Protein AF-A0A327JDU1-F1 (afdb_monomer_lite)

Radius of gyration: 21.62 Å; chains: 1; bounding box: 55×43×77 Å

Foldseek 3Di:
DDDDDPDDDDPDQPPPDPVVNQVVQVVVQVVCVVVQHHGDGPVLADDPVRLLVLLVQLLVQLVVCLVVLNDALVSSLVSNQVSDDPVCRQQEHEAELVCQLVCCVPVVPDDSVLSVVSSPDQKDWDDDSHPSSHIYIHHNRVLSPPDPVSSLSRSLSVSLNSSVSCCSRRHPPVPPPVVVLVPPPPRPPDDPDLLNLLVVLCVQLQVVDDDLDDDQCRLQVSSVHRHLVRSLVSSVVSVLVSQCVSCVPQQDPVRDGHVSCQALVNLVSQLVVLVSQLVSLVSSCVSHDPPPDHPSSSSNVSSVSSSVSSVVSSVCVVVVHDD

pLDDT: mean 71.99, std 17.8, range [22.28, 96.5]

Structure (mmCIF, N/CA/C/O backbone):
data_AF-A0A327JDU1-F1
#
_entry.id   AF-A0A327JDU1-F1
#
loop_
_atom_site.group_PDB
_atom_site.id
_atom_site.type_symbol
_atom_site.label_atom_id
_atom_site.label_alt_id
_atom_site.label_comp_id
_atom_site.label_asym_id
_atom_site.label_entity_id
_atom_site.label_seq_id
_atom_site.pdbx_PDB_ins_code
_atom_site.Cartn_x
_atom_site.Cartn_y
_atom_site.Cartn_z
_atom_site.occupancy
_atom_site.B_iso_or_equiv
_atom_site.auth_seq_id
_atom_site.auth_comp_id
_atom_site.auth_asym_id
_atom_site.auth_atom_id
_atom_site.pdbx_PDB_model_num
ATOM 1 N N . MET A 1 1 ? -2.883 -9.179 -53.199 1.00 30.30 1 MET A N 1
ATOM 2 C CA . MET A 1 1 ? -1.707 -9.049 -52.314 1.00 30.30 1 MET A CA 1
ATOM 3 C C . MET A 1 1 ? -1.651 -7.614 -51.828 1.00 30.30 1 MET A C 1
ATOM 5 O O . MET A 1 1 ? -1.458 -6.730 -52.647 1.00 30.30 1 MET A O 1
ATOM 9 N N . ILE A 1 2 ? -1.887 -7.377 -50.538 1.00 26.72 2 ILE A N 1
ATOM 10 C CA . ILE A 1 2 ? -1.627 -6.082 -49.900 1.00 26.72 2 ILE A CA 1
ATOM 11 C C . ILE A 1 2 ? -0.624 -6.367 -48.786 1.00 26.72 2 ILE A C 1
ATOM 13 O O . ILE A 1 2 ? -0.970 -6.887 -47.729 1.00 26.72 2 ILE A O 1
ATOM 17 N N . SER A 1 3 ? 0.642 -6.117 -49.097 1.00 25.45 3 SER A N 1
ATOM 18 C CA . SER A 1 3 ? 1.751 -6.037 -48.154 1.00 25.45 3 SER A CA 1
ATOM 19 C C . SER A 1 3 ? 1.785 -4.636 -47.551 1.00 25.45 3 SER A C 1
ATOM 21 O O . SER A 1 3 ? 1.724 -3.661 -48.299 1.00 25.45 3 SER A O 1
ATOM 23 N N . GLY A 1 4 ? 1.952 -4.514 -46.233 1.00 23.55 4 GLY A N 1
ATOM 24 C CA . GLY A 1 4 ? 2.241 -3.209 -45.638 1.00 23.55 4 GLY A CA 1
ATOM 25 C C . GLY A 1 4 ? 2.182 -3.151 -44.115 1.00 23.55 4 GLY A C 1
ATOM 26 O O . GLY A 1 4 ? 1.183 -2.719 -43.562 1.00 23.55 4 GLY A O 1
ATOM 27 N N . GLY A 1 5 ? 3.287 -3.527 -43.464 1.00 22.28 5 GLY A N 1
ATOM 28 C CA . GLY A 1 5 ? 3.817 -2.832 -42.283 1.00 22.28 5 GLY A CA 1
ATOM 29 C C . GLY A 1 5 ? 3.035 -2.900 -40.967 1.00 22.28 5 GLY A C 1
ATOM 30 O O . GLY A 1 5 ? 2.354 -1.951 -40.591 1.00 22.28 5 GLY A O 1
ATOM 31 N N . TYR A 1 6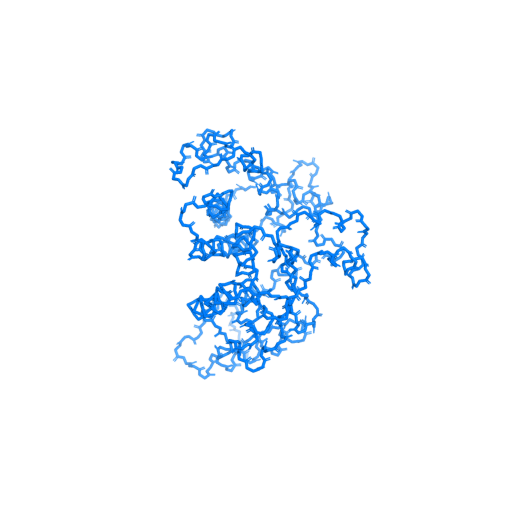 ? 3.289 -3.944 -40.172 1.00 28.16 6 TYR A N 1
ATOM 32 C CA . TYR A 1 6 ? 3.144 -3.874 -38.714 1.00 28.16 6 TYR A CA 1
ATOM 33 C C . TYR A 1 6 ? 4.239 -2.965 -38.142 1.00 28.16 6 TYR A C 1
ATOM 35 O O . TYR A 1 6 ? 5.315 -3.433 -37.775 1.00 28.16 6 TYR A O 1
ATOM 43 N N . ASN A 1 7 ? 3.978 -1.659 -38.087 1.00 27.06 7 ASN A N 1
ATOM 44 C CA . ASN A 1 7 ? 4.830 -0.730 -37.356 1.00 27.06 7 ASN A CA 1
ATOM 45 C C . ASN A 1 7 ? 4.328 -0.593 -35.915 1.00 27.06 7 ASN A C 1
ATOM 47 O O . ASN A 1 7 ? 3.206 -0.152 -35.662 1.00 27.06 7 ASN A O 1
ATOM 51 N N . ASN A 1 8 ? 5.198 -0.980 -34.983 1.00 33.09 8 ASN A N 1
ATOM 52 C CA . ASN A 1 8 ? 5.123 -0.686 -33.559 1.00 33.09 8 ASN A CA 1
ATOM 53 C C . ASN A 1 8 ? 5.009 0.829 -33.345 1.00 33.09 8 ASN A C 1
ATOM 55 O O . ASN A 1 8 ? 6.022 1.515 -33.285 1.00 33.09 8 ASN A O 1
ATOM 59 N N . ASN A 1 9 ? 3.793 1.345 -33.188 1.00 27.98 9 ASN A N 1
ATOM 60 C CA . ASN A 1 9 ? 3.555 2.684 -32.665 1.00 27.98 9 ASN A CA 1
ATOM 61 C C . ASN A 1 9 ? 2.535 2.587 -31.532 1.00 27.98 9 ASN A C 1
ATOM 63 O O . ASN A 1 9 ? 1.399 2.164 -31.734 1.00 27.98 9 ASN A O 1
ATOM 67 N N . SER A 1 10 ? 3.026 2.895 -30.329 1.00 31.61 10 SER A N 1
ATOM 68 C CA . SER A 1 10 ? 2.297 3.390 -29.156 1.00 31.61 10 SER A CA 1
ATOM 69 C C . SER A 1 10 ? 0.782 3.160 -29.155 1.00 31.61 10 SER A C 1
ATOM 71 O O . SER A 1 10 ? 0.020 3.836 -29.841 1.00 31.61 10 SER A O 1
ATOM 73 N N . VAL A 1 11 ? 0.330 2.269 -28.269 1.00 31.56 11 VAL A N 1
ATOM 74 C CA . VAL A 1 11 ? -1.084 2.133 -27.902 1.00 31.56 11 VAL A CA 1
ATOM 75 C C . VAL A 1 11 ? -1.539 3.440 -27.240 1.00 31.56 11 VAL A C 1
ATOM 77 O O . VAL A 1 11 ? -1.514 3.577 -26.018 1.00 31.56 11 VAL A O 1
ATOM 80 N N . SER A 1 12 ? -1.923 4.437 -28.037 1.00 33.94 12 SER A N 1
ATOM 81 C CA . SER A 1 12 ? -2.679 5.577 -27.540 1.00 33.94 12 SER A CA 1
ATOM 82 C C . SER A 1 12 ? -4.066 5.052 -27.199 1.00 33.94 12 SER A C 1
ATOM 84 O O . SER A 1 12 ? -4.739 4.479 -28.060 1.00 33.94 12 SER A O 1
ATOM 86 N N . PHE A 1 13 ? -4.493 5.219 -25.948 1.00 41.72 13 PHE A N 1
ATOM 87 C CA . PHE A 1 13 ? -5.896 5.055 -25.589 1.00 41.72 13 PHE A CA 1
ATOM 88 C C . PHE A 1 13 ? -6.725 5.827 -26.622 1.00 41.72 13 PHE A C 1
ATOM 90 O O . PHE A 1 13 ? -6.479 7.012 -26.839 1.00 41.72 13 PHE A O 1
ATOM 97 N N . GLY A 1 14 ? -7.647 5.150 -27.308 1.00 35.81 14 GLY A N 1
ATOM 98 C CA . GLY A 1 14 ? -8.607 5.797 -28.196 1.00 35.81 14 GLY A CA 1
ATOM 99 C C . GLY A 1 14 ? -9.520 6.685 -27.358 1.00 35.81 14 GLY A C 1
ATOM 100 O O . GLY A 1 14 ? -10.596 6.259 -26.959 1.00 35.81 14 GLY A O 1
ATOM 101 N N . LEU A 1 15 ? -9.049 7.885 -27.025 1.00 45.53 15 LEU A N 1
ATOM 102 C CA . LEU A 1 15 ? -9.681 8.797 -26.070 1.00 45.53 15 LEU A CA 1
ATOM 103 C C . LEU A 1 15 ? -10.832 9.605 -26.682 1.00 45.53 15 LEU A C 1
ATOM 105 O O . LEU A 1 15 ? -11.515 10.314 -25.955 1.00 45.53 15 LEU A O 1
ATOM 109 N N . ASN A 1 16 ? -11.095 9.462 -27.985 1.00 51.44 16 ASN A N 1
ATOM 110 C CA . ASN A 1 16 ? -12.090 10.285 -28.678 1.00 51.44 16 ASN A CA 1
ATOM 111 C C . ASN A 1 16 ? -13.423 9.560 -28.947 1.00 51.44 16 ASN A C 1
ATOM 113 O O . ASN A 1 16 ? -14.381 10.208 -29.353 1.00 51.44 16 ASN A O 1
ATOM 117 N N . ASN A 1 17 ? -13.519 8.241 -28.719 1.00 66.44 17 ASN A N 1
ATOM 118 C CA . ASN A 1 17 ? -14.774 7.491 -28.860 1.00 66.44 17 ASN A CA 1
ATOM 119 C C . ASN A 1 17 ? -15.001 6.565 -27.644 1.00 66.44 17 ASN A C 1
ATOM 121 O O . ASN A 1 17 ? -14.392 5.491 -27.566 1.00 66.44 17 ASN A O 1
ATOM 125 N N . PRO A 1 18 ? -15.895 6.946 -26.710 1.00 66.00 18 PRO A N 1
ATOM 126 C CA . PRO A 1 18 ? -16.193 6.164 -25.510 1.00 66.00 18 PRO A CA 1
ATOM 127 C C . PRO A 1 18 ? -16.655 4.729 -25.792 1.00 66.00 18 PRO A C 1
ATOM 129 O O . PRO A 1 18 ? -16.297 3.812 -25.055 1.00 66.00 18 PRO A O 1
ATOM 132 N N . GLN A 1 19 ? -17.402 4.504 -26.875 1.00 73.19 19 GLN A N 1
ATOM 133 C CA . GLN A 1 19 ? -17.919 3.181 -27.226 1.00 73.19 19 GLN A CA 1
ATOM 134 C C . GLN A 1 19 ? -16.810 2.260 -27.746 1.00 73.19 19 GLN A C 1
ATOM 136 O O . GLN A 1 19 ? -16.738 1.096 -27.352 1.00 73.19 19 GLN A O 1
ATOM 141 N N . ALA A 1 20 ? -15.885 2.789 -28.551 1.00 67.00 20 ALA A N 1
ATOM 142 C CA . ALA A 1 20 ? -14.706 2.046 -28.998 1.00 67.00 20 ALA A CA 1
ATOM 143 C C . ALA A 1 20 ? -13.761 1.710 -27.828 1.00 67.00 20 ALA A C 1
ATOM 145 O O . ALA A 1 20 ? -13.210 0.608 -27.766 1.00 67.00 20 ALA A O 1
ATOM 146 N N . ALA A 1 21 ? -13.605 2.631 -26.870 1.00 62.47 21 ALA A N 1
ATOM 147 C CA . ALA A 1 21 ? -12.824 2.400 -25.656 1.00 62.47 21 ALA A CA 1
ATOM 148 C C . ALA A 1 21 ? -13.445 1.305 -24.771 1.00 62.47 21 ALA A C 1
ATOM 150 O O . ALA A 1 21 ? -12.729 0.421 -24.300 1.00 62.47 21 ALA A O 1
ATOM 151 N N . LEU A 1 22 ? -14.772 1.320 -24.593 1.00 73.38 22 LEU A N 1
ATOM 152 C CA . LEU A 1 22 ? -15.503 0.283 -23.860 1.00 73.38 22 LEU A CA 1
ATOM 153 C C . LEU A 1 22 ? -15.412 -1.080 -24.549 1.00 73.38 22 LEU A C 1
ATOM 155 O O . LEU A 1 22 ? -15.108 -2.071 -23.889 1.00 73.38 22 LEU A O 1
ATOM 159 N N . TYR A 1 23 ? -15.604 -1.134 -25.868 1.00 74.19 23 TYR A N 1
ATOM 160 C CA . TYR A 1 23 ? -15.475 -2.374 -26.634 1.00 74.19 23 TYR A CA 1
ATOM 161 C C . TYR A 1 23 ? -14.081 -2.993 -26.469 1.00 74.19 23 TYR A C 1
ATOM 163 O O . TYR A 1 23 ? -13.943 -4.176 -26.155 1.00 74.19 23 TYR A O 1
ATOM 171 N N . ARG A 1 24 ? -13.028 -2.177 -26.579 1.00 67.38 24 ARG A N 1
ATOM 172 C CA . ARG A 1 24 ? -11.649 -2.648 -26.412 1.00 67.38 24 ARG A CA 1
ATOM 173 C C . ARG A 1 24 ? -11.330 -3.054 -24.973 1.00 67.38 24 ARG A C 1
ATOM 175 O O . ARG A 1 24 ? -10.605 -4.024 -24.765 1.00 67.38 24 ARG A O 1
ATOM 182 N N . ALA A 1 25 ? -11.886 -2.358 -23.983 1.00 72.44 25 ALA A N 1
ATOM 183 C CA . ALA A 1 25 ? -11.787 -2.771 -22.587 1.00 72.44 25 ALA A CA 1
ATOM 184 C C . ALA A 1 25 ? -12.470 -4.128 -22.340 1.00 72.44 25 ALA A C 1
ATOM 186 O O . ALA A 1 25 ? -11.919 -4.944 -21.607 1.00 72.44 25 ALA A O 1
ATOM 187 N N . SER A 1 26 ? -13.600 -4.406 -23.002 1.00 76.25 26 SER A N 1
ATOM 188 C CA . SER A 1 26 ? -14.274 -5.713 -22.935 1.00 76.25 26 SER A CA 1
ATOM 189 C C . SER A 1 26 ? -13.388 -6.828 -23.489 1.00 76.25 26 SER A C 1
ATOM 191 O O . SER A 1 26 ? -13.180 -7.842 -22.828 1.00 76.25 26 SER A O 1
ATOM 193 N N . GLN A 1 27 ? -12.771 -6.608 -24.655 1.00 71.62 27 GLN A N 1
ATOM 194 C CA . GLN A 1 27 ? -11.831 -7.571 -25.238 1.00 71.62 27 GLN A CA 1
ATOM 195 C C . GLN A 1 27 ? -10.624 -7.831 -24.324 1.00 71.62 27 GLN A C 1
ATOM 197 O O . GLN A 1 27 ? -10.181 -8.971 -24.171 1.00 71.62 27 GLN A O 1
ATOM 202 N N . LEU A 1 28 ? -10.088 -6.783 -23.687 1.00 69.50 28 LEU A N 1
ATOM 203 C CA . LEU A 1 28 ? -9.020 -6.932 -22.697 1.00 69.50 28 LEU A CA 1
ATOM 204 C C . LEU A 1 28 ? -9.499 -7.719 -21.476 1.00 69.50 28 LEU A C 1
ATOM 206 O O . LEU A 1 28 ? -8.777 -8.604 -21.023 1.00 69.50 28 LEU A O 1
ATOM 210 N N . LYS A 1 29 ? -10.713 -7.457 -20.983 1.00 75.94 29 LYS A N 1
ATOM 211 C CA . LYS A 1 29 ? -11.311 -8.192 -19.862 1.00 75.94 29 LYS A CA 1
ATOM 212 C C . LYS A 1 29 ? -11.383 -9.688 -20.148 1.00 75.94 29 LYS A C 1
ATOM 214 O O . LYS A 1 29 ? -10.921 -10.484 -19.336 1.00 75.94 29 LYS A O 1
ATOM 219 N N . GLU A 1 30 ? -11.854 -10.066 -21.330 1.00 72.62 30 GLU A N 1
ATOM 220 C CA . GLU A 1 30 ? -11.897 -11.462 -21.778 1.00 72.62 30 GLU A CA 1
ATOM 221 C C . GLU A 1 30 ? -10.498 -12.083 -21.907 1.00 72.62 30 GLU A C 1
ATOM 223 O O . GLU A 1 30 ? -10.260 -13.206 -21.457 1.00 72.62 30 GLU A O 1
ATOM 228 N N . ALA A 1 31 ? -9.540 -11.356 -22.490 1.00 66.44 31 ALA A N 1
ATOM 229 C CA . ALA A 1 31 ? -8.170 -11.838 -22.652 1.00 66.44 31 ALA A CA 1
ATOM 230 C C . ALA A 1 31 ? -7.450 -12.038 -21.306 1.00 66.44 31 ALA A C 1
ATOM 232 O O . ALA A 1 31 ? -6.687 -12.993 -21.144 1.00 66.44 31 ALA A O 1
ATOM 233 N N . TYR A 1 32 ? -7.690 -11.152 -20.339 1.00 67.25 32 TYR A N 1
ATOM 234 C CA . TYR A 1 32 ? -7.122 -11.231 -18.995 1.00 67.25 32 TYR A CA 1
ATOM 235 C C . TYR A 1 32 ? -7.789 -12.332 -18.166 1.00 67.25 32 TYR A C 1
ATOM 237 O O . TYR A 1 32 ? -7.084 -13.073 -17.478 1.00 67.25 32 TYR A O 1
ATOM 245 N N . ALA A 1 33 ? -9.104 -12.527 -18.313 1.00 71.81 33 ALA A N 1
ATOM 246 C CA . ALA A 1 33 ? -9.833 -13.619 -17.671 1.00 71.81 33 ALA A CA 1
ATOM 247 C C . ALA A 1 33 ? -9.270 -14.997 -18.061 1.00 71.81 33 ALA A C 1
ATOM 249 O O . ALA A 1 33 ? -9.064 -15.842 -17.192 1.00 71.81 33 ALA A O 1
ATOM 250 N N . LYS A 1 34 ? -8.898 -15.199 -19.336 1.00 68.56 34 LYS A N 1
ATOM 251 C CA . LYS A 1 34 ? -8.214 -16.427 -19.801 1.00 68.56 34 LYS A CA 1
ATOM 252 C C . LYS A 1 34 ? -6.869 -16.684 -19.108 1.00 68.56 34 LYS A C 1
ATOM 254 O O . LYS A 1 34 ? -6.414 -17.821 -19.067 1.00 68.56 34 LYS A O 1
ATOM 259 N N . LYS A 1 35 ? -6.226 -15.641 -18.573 1.00 63.09 35 LYS A N 1
ATOM 260 C CA . LYS A 1 35 ? -4.969 -15.718 -17.809 1.00 63.09 35 LYS A CA 1
ATOM 261 C C . LYS A 1 35 ? -5.192 -15.740 -16.289 1.00 63.09 35 LYS A C 1
ATOM 263 O O . LYS A 1 35 ? -4.221 -15.649 -15.546 1.00 63.09 35 LYS A O 1
ATOM 268 N N . GLY A 1 36 ? -6.442 -15.812 -15.822 1.00 61.31 36 GLY A N 1
ATOM 269 C CA . GLY A 1 36 ? -6.781 -15.729 -14.398 1.00 61.31 36 GLY A CA 1
ATOM 270 C C . GLY A 1 36 ? -6.523 -14.351 -13.777 1.00 61.31 36 GLY A C 1
ATOM 271 O O . GLY A 1 36 ? -6.386 -14.244 -12.561 1.00 61.31 36 GLY A O 1
ATOM 272 N N . ILE A 1 37 ? -6.422 -13.295 -14.591 1.00 65.44 37 ILE A N 1
ATOM 273 C CA . ILE A 1 37 ? -6.150 -11.930 -14.131 1.00 65.44 37 ILE A CA 1
ATOM 274 C C . ILE A 1 37 ? -7.452 -11.131 -14.168 1.00 65.44 37 ILE A C 1
ATOM 276 O O . ILE A 1 37 ? -8.134 -11.085 -15.190 1.00 65.44 37 ILE A O 1
ATOM 280 N N . SER A 1 38 ? -7.783 -10.461 -13.063 1.00 69.56 38 SER A N 1
ATOM 281 C CA . SER A 1 38 ? -8.924 -9.545 -13.027 1.00 69.56 38 SER A CA 1
ATOM 282 C C . SER A 1 38 ? -8.620 -8.261 -13.803 1.00 69.56 38 SER A C 1
ATOM 284 O O . SER A 1 38 ? -7.546 -7.672 -13.654 1.00 69.56 38 SER A O 1
ATOM 286 N N . TYR A 1 39 ? -9.577 -7.826 -14.619 1.00 74.56 39 TYR A N 1
ATOM 287 C CA . TYR A 1 39 ? -9.535 -6.567 -15.352 1.00 74.56 39 TYR A CA 1
ATOM 288 C C . TYR A 1 39 ? -10.898 -5.881 -15.243 1.00 74.56 39 TYR A C 1
ATOM 290 O O . TYR A 1 39 ? -11.943 -6.487 -15.488 1.00 74.56 39 TYR A O 1
ATOM 298 N N . LEU A 1 40 ? -10.876 -4.612 -14.857 1.00 79.06 40 LEU A N 1
ATOM 299 C CA . LEU A 1 40 ? -12.051 -3.785 -14.630 1.00 79.06 40 LEU A CA 1
ATOM 300 C C . LEU A 1 40 ? -12.396 -3.003 -15.894 1.00 79.06 40 LEU A C 1
ATOM 302 O O . LEU A 1 40 ? -11.529 -2.435 -16.560 1.00 79.06 40 LEU A O 1
ATOM 306 N N . MET A 1 41 ? -13.679 -2.909 -16.197 1.00 83.25 41 MET A N 1
ATOM 307 C CA . MET A 1 41 ? -14.188 -1.999 -17.211 1.00 83.25 41 MET A CA 1
ATOM 308 C C . MET A 1 41 ? -14.017 -0.541 -16.751 1.00 83.25 41 MET A C 1
ATOM 310 O O . MET A 1 41 ? -13.983 -0.273 -15.549 1.00 83.25 41 MET A O 1
ATOM 314 N N . PRO A 1 42 ? -13.942 0.438 -17.669 1.00 79.56 42 PRO A N 1
ATOM 315 C CA . PRO A 1 42 ? -13.761 1.851 -17.326 1.00 79.56 42 PRO A CA 1
ATOM 316 C C . PRO A 1 42 ? -14.751 2.401 -16.288 1.00 79.56 42 PRO A C 1
ATOM 318 O O . PRO A 1 42 ? -14.368 3.214 -15.455 1.00 79.56 42 PRO A O 1
ATOM 321 N N . ASN A 1 43 ? -16.003 1.937 -16.299 1.00 80.88 43 ASN A N 1
ATOM 322 C CA . ASN A 1 43 ? -17.038 2.309 -15.328 1.00 80.88 43 ASN A CA 1
ATOM 323 C C . ASN A 1 43 ? -16.886 1.622 -13.953 1.00 80.88 43 ASN A C 1
ATOM 325 O O . ASN A 1 43 ? -17.457 2.089 -12.969 1.00 80.88 43 ASN A O 1
ATOM 329 N N . GLU A 1 44 ? -16.127 0.529 -13.875 1.00 84.00 44 GLU A N 1
ATOM 330 C CA . GLU A 1 44 ? -15.788 -0.179 -12.634 1.00 84.00 44 GLU A CA 1
ATOM 331 C C . GLU A 1 44 ? -14.537 0.431 -11.964 1.00 84.00 44 GLU A C 1
ATOM 333 O O . GLU A 1 44 ? -14.340 0.285 -10.755 1.00 84.00 44 GLU A O 1
ATOM 338 N N . VAL A 1 45 ? -13.708 1.158 -12.727 1.00 85.00 45 VAL A N 1
ATOM 339 C CA . VAL A 1 45 ? -12.468 1.782 -12.243 1.00 85.00 45 VAL A CA 1
ATOM 340 C C . VAL A 1 45 ? -12.746 3.041 -11.415 1.00 85.00 45 VAL A C 1
ATOM 342 O O . VAL A 1 45 ? -13.511 3.924 -11.798 1.00 85.00 45 VAL A O 1
ATOM 345 N N . TRP A 1 46 ? -12.082 3.162 -10.267 1.00 89.88 46 TRP A N 1
ATOM 346 C CA . TRP A 1 46 ? -12.133 4.327 -9.390 1.00 89.88 46 TRP A CA 1
ATOM 347 C C . TRP A 1 46 ? -10.922 5.239 -9.590 1.00 89.88 46 TRP A C 1
ATOM 349 O O . TRP A 1 46 ? -9.771 4.798 -9.672 1.00 89.88 46 TRP A O 1
ATOM 359 N N . SER A 1 47 ? -11.178 6.547 -9.582 1.00 86.69 47 SER A N 1
ATOM 360 C CA . SER A 1 47 ? -10.125 7.557 -9.495 1.00 86.69 47 SER A CA 1
ATOM 361 C C . SER A 1 47 ? -9.453 7.538 -8.114 1.00 86.69 47 SER A C 1
ATOM 363 O O . SER A 1 47 ? -10.027 7.087 -7.119 1.00 86.69 47 SER A O 1
ATOM 365 N N . ASN A 1 48 ? -8.241 8.096 -8.024 1.00 82.00 48 ASN A N 1
ATOM 366 C CA . ASN A 1 48 ? -7.568 8.273 -6.734 1.00 82.00 48 ASN A CA 1
ATOM 367 C C . ASN A 1 48 ? -8.367 9.179 -5.777 1.00 82.00 48 ASN A C 1
ATOM 369 O O . ASN A 1 48 ? -8.337 8.938 -4.571 1.00 82.00 48 ASN A O 1
ATOM 373 N N . SER A 1 49 ? -9.111 10.181 -6.281 1.00 87.88 49 SER A N 1
ATOM 374 C CA . SER A 1 49 ? -9.951 11.017 -5.404 1.00 87.88 49 SER A CA 1
ATOM 375 C C . SER A 1 49 ? -11.105 10.207 -4.821 1.00 87.88 49 SER A C 1
ATOM 377 O O . SER A 1 49 ? -11.282 10.229 -3.608 1.00 87.88 49 SER A O 1
ATOM 379 N N . LYS A 1 50 ? -11.786 9.376 -5.624 1.00 92.25 50 LYS A N 1
ATOM 380 C CA . LYS A 1 50 ? -12.859 8.496 -5.135 1.00 92.25 50 LYS A CA 1
ATOM 381 C C . LYS A 1 50 ? -12.362 7.518 -4.065 1.00 92.25 50 LYS A C 1
ATOM 383 O O . LYS A 1 50 ? -13.043 7.307 -3.061 1.00 92.25 50 LYS A O 1
ATOM 388 N N . ILE A 1 51 ? -11.159 6.956 -4.232 1.00 90.75 51 ILE A N 1
ATOM 389 C CA . ILE A 1 51 ? -10.512 6.135 -3.193 1.00 90.75 51 ILE A CA 1
ATOM 390 C C . ILE A 1 51 ? -10.279 6.965 -1.922 1.00 90.75 51 ILE A C 1
ATOM 392 O O . ILE A 1 51 ? -10.690 6.552 -0.841 1.00 90.75 51 ILE A O 1
ATOM 396 N N . SER A 1 52 ? -9.682 8.155 -2.037 1.00 88.44 52 SER A N 1
ATOM 397 C CA . SER A 1 52 ? -9.412 9.034 -0.890 1.00 88.44 52 SER A CA 1
ATOM 398 C C . SER A 1 52 ? -10.690 9.475 -0.158 1.00 88.44 52 SER A C 1
ATOM 400 O O . SER A 1 52 ? -10.706 9.540 1.072 1.00 88.44 52 SER A O 1
ATOM 402 N N . GLU A 1 53 ? -11.765 9.772 -0.886 1.00 93.31 53 GLU A N 1
ATOM 403 C CA . GLU A 1 53 ? -13.078 10.124 -0.331 1.00 93.31 53 GLU A CA 1
ATOM 404 C C . GLU A 1 53 ? -13.694 8.942 0.426 1.00 93.31 53 GLU A C 1
ATOM 406 O O . GLU A 1 53 ? -14.195 9.106 1.539 1.00 93.31 53 GLU A O 1
ATOM 411 N N . THR A 1 54 ? -13.598 7.737 -0.141 1.00 95.44 54 THR A N 1
ATOM 412 C CA . THR A 1 54 ? -14.056 6.493 0.495 1.00 95.44 54 THR A CA 1
ATOM 413 C C . THR A 1 54 ? -13.305 6.240 1.803 1.00 95.44 54 THR A C 1
ATOM 415 O O . THR A 1 54 ? -13.931 6.019 2.839 1.00 95.44 54 THR A O 1
ATOM 418 N N . LEU A 1 55 ? -11.972 6.352 1.794 1.00 94.88 55 LEU A N 1
ATOM 419 C CA . LEU A 1 55 ? -11.145 6.207 2.999 1.00 94.88 55 LEU A CA 1
ATOM 420 C C . LEU A 1 55 ? -11.498 7.252 4.064 1.00 94.88 55 LEU A C 1
ATOM 422 O O . LEU A 1 55 ? -11.572 6.924 5.245 1.00 94.88 55 LEU A O 1
ATOM 426 N N . THR A 1 56 ? -11.777 8.492 3.654 1.00 93.00 56 THR A N 1
ATOM 427 C CA . THR A 1 56 ? -12.199 9.565 4.570 1.00 93.00 56 THR A CA 1
ATOM 428 C C . THR A 1 56 ? -13.527 9.229 5.250 1.00 93.00 56 THR A C 1
ATOM 430 O O . THR A 1 56 ? -13.654 9.399 6.465 1.00 93.00 56 THR A O 1
ATOM 433 N N . LYS A 1 57 ? -14.503 8.706 4.494 1.00 95.56 57 LYS A N 1
ATOM 434 C CA . LYS A 1 57 ? -15.794 8.255 5.037 1.00 95.56 57 LYS A CA 1
ATOM 435 C C . LYS A 1 57 ? -15.612 7.114 6.038 1.00 95.56 57 LYS A C 1
ATOM 437 O O . LYS A 1 57 ? -16.116 7.219 7.153 1.00 95.56 57 LYS A O 1
ATOM 442 N N . ILE A 1 58 ? -14.844 6.079 5.685 1.00 95.69 58 ILE A N 1
ATOM 443 C CA . ILE A 1 58 ? -14.542 4.955 6.590 1.00 95.69 58 ILE A CA 1
ATOM 444 C C . ILE A 1 58 ? -13.866 5.468 7.868 1.00 95.69 58 ILE A C 1
ATOM 446 O O . ILE A 1 58 ? -14.315 5.164 8.970 1.00 95.69 58 ILE A O 1
ATOM 450 N N . ASN A 1 59 ? -12.836 6.312 7.747 1.00 93.44 59 ASN A N 1
ATOM 451 C CA . ASN A 1 59 ? -12.117 6.853 8.902 1.00 93.44 59 ASN A CA 1
ATOM 452 C C . ASN A 1 59 ? -13.024 7.667 9.839 1.00 93.44 59 ASN A C 1
ATOM 454 O O . ASN A 1 59 ? -12.857 7.599 11.056 1.00 93.44 59 ASN A O 1
ATOM 458 N N . LYS A 1 60 ? -14.001 8.406 9.297 1.00 92.75 60 LYS A N 1
ATOM 459 C CA . LYS A 1 60 ? -14.991 9.137 10.102 1.00 92.75 60 LYS A CA 1
ATOM 460 C C . LYS A 1 60 ? -15.822 8.188 10.974 1.00 92.75 60 LYS A C 1
ATOM 462 O O . LYS A 1 60 ? -15.974 8.460 12.162 1.00 92.75 60 LYS A O 1
ATOM 467 N N . TYR A 1 61 ? -16.302 7.073 10.418 1.00 94.81 61 TYR A N 1
ATOM 468 C CA . TYR A 1 61 ? -17.023 6.052 11.191 1.00 94.81 61 TYR A CA 1
ATOM 469 C C . TYR A 1 61 ? -16.135 5.409 12.255 1.00 94.81 61 TYR A C 1
ATOM 471 O O . TYR A 1 61 ? -16.543 5.292 13.405 1.00 94.81 61 TYR A O 1
ATOM 479 N N . LEU A 1 62 ? -14.899 5.053 11.901 1.00 94.12 62 LEU A N 1
ATOM 480 C CA . LEU A 1 62 ? -13.952 4.458 12.846 1.00 94.12 62 LEU A CA 1
ATOM 481 C C . LEU A 1 62 ? -13.622 5.396 14.010 1.00 94.12 62 LEU A C 1
ATOM 483 O O . LEU A 1 62 ? -13.533 4.946 15.147 1.00 94.12 62 LEU A O 1
ATOM 487 N N . LYS A 1 63 ? -13.454 6.697 13.742 1.00 91.50 63 LYS A N 1
ATOM 488 C CA . LYS A 1 63 ? -13.220 7.701 14.786 1.00 91.50 63 LYS A CA 1
ATOM 489 C C . LYS A 1 63 ? -14.418 7.809 15.729 1.00 91.50 63 LYS A C 1
ATOM 491 O O . LYS A 1 63 ? -14.233 7.791 16.936 1.00 91.50 63 LYS A O 1
ATOM 496 N N . PHE A 1 64 ? -15.630 7.854 15.180 1.00 93.31 64 PHE A N 1
ATOM 497 C CA . PHE A 1 64 ? -16.852 7.865 15.982 1.00 93.31 64 PHE A CA 1
ATOM 498 C C . PHE A 1 64 ? -16.975 6.613 16.869 1.00 93.31 64 PHE A C 1
ATOM 500 O O . PHE A 1 64 ? -17.296 6.728 18.046 1.00 93.31 64 PHE A O 1
ATOM 507 N N . LEU A 1 65 ? -16.683 5.423 16.333 1.00 93.50 65 LEU A N 1
ATOM 508 C CA . LEU A 1 65 ? -16.714 4.170 17.099 1.00 93.50 65 LEU A CA 1
ATOM 509 C C . LEU A 1 65 ? -15.670 4.145 18.226 1.00 93.50 65 LEU A C 1
ATOM 511 O O . LEU A 1 65 ? -15.974 3.684 19.322 1.00 93.50 65 LEU A O 1
ATOM 515 N N . ASP A 1 66 ? -14.465 4.657 17.966 1.00 90.69 66 ASP A N 1
ATOM 516 C CA . ASP A 1 66 ? -13.386 4.811 18.953 1.00 90.69 66 ASP A CA 1
ATOM 517 C C . ASP A 1 66 ? -13.793 5.783 20.076 1.00 90.69 66 ASP A C 1
ATOM 519 O O . ASP A 1 66 ? -13.732 5.429 21.248 1.00 90.69 66 ASP A O 1
ATOM 523 N N . GLU A 1 67 ? -14.337 6.958 19.734 1.00 90.81 67 GLU A N 1
ATOM 524 C CA . GLU A 1 67 ? -14.840 7.956 20.699 1.00 90.81 67 GLU A CA 1
ATOM 525 C C . GLU A 1 67 ? -15.997 7.429 21.571 1.00 90.81 67 GLU A C 1
ATOM 527 O O . GLU A 1 67 ? -16.223 7.925 22.675 1.00 90.81 67 GLU A O 1
ATOM 532 N N . LYS A 1 68 ? -16.740 6.426 21.089 1.00 93.25 68 LYS A N 1
ATOM 533 C CA . LYS A 1 68 ? -17.838 5.773 21.818 1.00 93.25 68 LYS A CA 1
ATOM 534 C C . LYS A 1 68 ? -17.439 4.469 22.511 1.00 93.25 68 LYS A C 1
ATOM 536 O O . LYS A 1 68 ? -18.312 3.817 23.072 1.00 93.25 68 LYS A O 1
ATOM 541 N N . ASN A 1 69 ? -16.157 4.091 22.494 1.00 89.50 69 ASN A N 1
ATOM 542 C CA . ASN A 1 69 ? -15.661 2.813 23.024 1.00 89.50 69 ASN A CA 1
ATOM 543 C C . ASN A 1 69 ? -16.375 1.577 22.432 1.00 89.50 69 ASN A C 1
ATOM 545 O O . ASN A 1 69 ? -16.526 0.555 23.095 1.00 89.50 69 ASN A O 1
ATOM 549 N N . PHE A 1 70 ? -16.802 1.657 21.168 1.00 93.38 70 PHE A N 1
ATOM 550 C CA . PHE A 1 70 ? -17.427 0.555 20.422 1.00 93.38 70 PHE A CA 1
ATOM 551 C C . PHE A 1 70 ? -16.521 -0.013 19.327 1.00 93.38 70 PHE A C 1
ATOM 553 O O . PHE A 1 70 ? -16.965 -0.780 18.466 1.00 93.38 70 PHE A O 1
ATOM 560 N N . LEU A 1 71 ? -15.246 0.377 19.307 1.00 92.06 71 LEU A N 1
ATOM 561 C CA . LEU A 1 71 ? -14.291 -0.159 18.351 1.00 92.06 71 LEU A CA 1
ATOM 562 C C . LEU A 1 71 ? -14.014 -1.636 18.670 1.00 92.06 71 LEU A C 1
ATOM 564 O O . LEU A 1 71 ? -13.628 -1.990 19.775 1.00 92.06 71 LEU A O 1
ATOM 568 N N . SER A 1 72 ? -14.228 -2.500 17.688 1.00 93.94 72 SER A N 1
ATOM 569 C CA . SER A 1 72 ? -13.990 -3.942 17.737 1.00 93.94 72 SER A CA 1
ATOM 570 C C . SER A 1 72 ? -13.679 -4.427 16.321 1.00 93.94 72 SER A C 1
ATOM 572 O O . SER A 1 72 ? -13.867 -3.688 15.352 1.00 93.94 72 SER A O 1
ATOM 574 N N . LYS A 1 73 ? -13.234 -5.677 16.168 1.00 94.06 73 LYS A N 1
ATOM 575 C CA . LYS A 1 73 ? -13.039 -6.282 14.841 1.00 94.06 73 LYS A CA 1
ATOM 576 C C . LYS A 1 73 ? -14.300 -6.176 13.974 1.00 94.06 73 LYS A C 1
ATOM 578 O O . LYS A 1 73 ? -14.216 -5.769 12.816 1.00 94.06 73 LYS A O 1
ATOM 583 N N . ASP A 1 74 ? -15.454 -6.503 14.547 1.00 95.19 74 ASP A N 1
ATOM 584 C CA . ASP A 1 74 ? -16.716 -6.564 13.812 1.00 95.19 74 ASP A CA 1
ATOM 585 C C . ASP A 1 74 ? -17.212 -5.168 13.446 1.00 95.19 74 ASP A C 1
ATOM 587 O O . ASP A 1 74 ? -17.632 -4.932 12.315 1.00 95.19 74 ASP A O 1
ATOM 591 N N . THR A 1 75 ? -17.090 -4.196 14.354 1.00 95.75 75 THR A N 1
ATOM 592 C CA . THR A 1 75 ? -17.476 -2.812 14.044 1.00 95.75 75 THR A CA 1
ATOM 593 C C . THR A 1 75 ? -16.528 -2.161 13.035 1.00 95.75 75 THR A C 1
ATOM 595 O O . THR A 1 75 ? -16.986 -1.383 12.198 1.00 95.75 75 THR A O 1
ATOM 598 N N . ILE A 1 76 ? -15.241 -2.534 13.018 1.00 95.50 76 ILE A N 1
ATOM 599 C CA . ILE A 1 76 ? -14.304 -2.157 11.949 1.00 95.50 76 ILE A CA 1
ATOM 600 C C . ILE A 1 76 ? -14.747 -2.753 10.603 1.00 95.50 76 ILE A C 1
ATOM 602 O O . ILE A 1 76 ? -14.855 -2.021 9.616 1.00 95.50 76 ILE A O 1
ATOM 606 N N . GLN A 1 77 ? -15.017 -4.062 10.549 1.00 96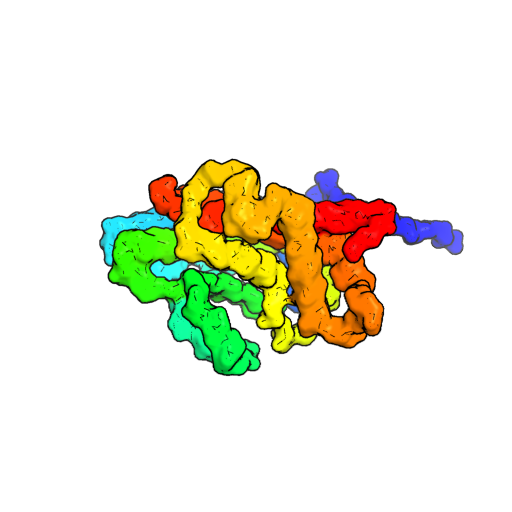.50 77 GLN A N 1
ATOM 607 C CA . GLN A 1 77 ? -15.466 -4.741 9.327 1.00 96.50 77 GLN A CA 1
ATOM 608 C C . GLN A 1 77 ? -16.769 -4.127 8.792 1.00 96.50 77 GLN A C 1
ATOM 610 O O . GLN A 1 77 ? -16.892 -3.860 7.594 1.00 96.50 77 GLN A O 1
ATOM 615 N N . ASN A 1 78 ? -17.716 -3.841 9.686 1.00 96.00 78 ASN A N 1
ATOM 616 C CA . ASN A 1 78 ? -18.986 -3.207 9.349 1.00 96.00 78 ASN A CA 1
ATOM 617 C C . ASN A 1 78 ? -18.783 -1.786 8.817 1.00 96.00 78 ASN A C 1
ATOM 619 O O . ASN A 1 78 ? -19.359 -1.446 7.786 1.00 96.00 78 ASN A O 1
ATOM 623 N N . ALA A 1 79 ? -17.916 -0.979 9.438 1.00 95.62 79 ALA A N 1
ATOM 624 C CA . ALA A 1 79 ? -17.606 0.367 8.955 1.00 95.62 79 ALA A CA 1
ATOM 625 C C . ALA A 1 79 ? -17.035 0.359 7.526 1.00 95.62 79 ALA A C 1
ATOM 627 O O . ALA A 1 79 ? -17.368 1.233 6.725 1.00 95.62 79 ALA A O 1
ATOM 628 N N . VAL A 1 80 ? -16.209 -0.636 7.181 1.00 96.06 80 VAL A N 1
ATOM 629 C CA . VAL A 1 80 ? -15.714 -0.820 5.807 1.00 96.06 80 VAL A CA 1
ATOM 630 C C . VAL A 1 80 ? -16.867 -1.189 4.868 1.00 96.06 80 VAL A C 1
ATOM 632 O O . VAL A 1 80 ? -17.086 -0.506 3.867 1.00 96.06 80 VAL A O 1
ATOM 635 N N . ASN A 1 81 ? -17.642 -2.222 5.200 1.00 95.69 81 ASN A N 1
ATOM 636 C CA . ASN A 1 81 ? -18.735 -2.714 4.355 1.00 95.69 81 ASN A CA 1
ATOM 637 C C . ASN A 1 81 ? -19.840 -1.673 4.117 1.00 95.69 81 ASN A C 1
ATOM 639 O O . ASN A 1 81 ? -20.369 -1.592 3.012 1.00 95.69 81 ASN A O 1
ATOM 643 N N . MET A 1 82 ? -20.161 -0.845 5.114 1.00 95.06 82 MET A N 1
ATOM 644 C CA . MET A 1 82 ? -21.188 0.196 4.997 1.00 95.06 82 MET A CA 1
ATOM 645 C C . MET A 1 82 ? -20.857 1.261 3.945 1.00 95.06 82 MET A C 1
ATOM 647 O O . MET A 1 82 ? -21.766 1.858 3.374 1.00 95.06 82 MET A O 1
ATOM 651 N N . VAL A 1 83 ? -19.571 1.531 3.702 1.00 95.38 83 VAL A N 1
ATOM 652 C CA . VAL A 1 83 ? -19.137 2.575 2.757 1.00 95.38 83 VAL A CA 1
ATOM 653 C C . VAL A 1 83 ? -18.880 2.005 1.359 1.00 95.38 83 VAL A C 1
ATOM 655 O O . VAL A 1 83 ? -18.985 2.728 0.365 1.00 95.38 83 VAL A O 1
ATOM 658 N N . LEU A 1 84 ? -18.537 0.720 1.262 1.00 93.88 84 LEU A N 1
ATOM 659 C CA . LEU A 1 84 ? -18.300 0.050 -0.014 1.00 93.88 84 LEU A CA 1
ATOM 660 C C . LEU A 1 84 ? -19.602 -0.165 -0.802 1.00 93.88 84 LEU A C 1
ATOM 662 O O . LEU A 1 84 ? -20.661 -0.380 -0.210 1.00 93.88 84 LEU A O 1
ATOM 666 N N . PRO A 1 85 ? -19.542 -0.164 -2.149 1.00 90.25 85 PRO A N 1
ATOM 667 C CA . PRO A 1 85 ? -20.694 -0.545 -2.955 1.00 90.25 85 PRO A CA 1
ATOM 668 C C . PRO A 1 85 ? -21.067 -2.008 -2.692 1.00 90.25 85 PRO A C 1
ATOM 670 O O . PRO A 1 85 ? -20.192 -2.833 -2.433 1.00 90.25 85 PRO A O 1
ATOM 673 N N . VAL A 1 86 ? -22.353 -2.338 -2.835 1.00 89.25 86 VAL A N 1
ATOM 674 C CA . VAL A 1 86 ? -22.930 -3.656 -2.500 1.00 89.25 86 VAL A CA 1
ATOM 675 C C . VAL A 1 86 ? -22.120 -4.829 -3.067 1.00 89.25 86 VAL A C 1
ATOM 677 O O . VAL A 1 86 ? -21.784 -5.753 -2.337 1.00 89.25 86 VAL A O 1
ATOM 680 N N . HIS A 1 87 ? -21.715 -4.765 -4.339 1.00 85.38 87 HIS A N 1
ATOM 681 C CA . HIS A 1 87 ? -20.950 -5.836 -4.998 1.00 85.38 87 HIS A CA 1
ATOM 682 C C . HIS A 1 87 ? -19.535 -6.056 -4.426 1.00 85.38 87 HIS A C 1
ATOM 684 O O . HIS A 1 87 ? -18.916 -7.086 -4.689 1.00 85.38 87 HIS A O 1
ATOM 690 N N . ALA A 1 88 ? -19.003 -5.090 -3.673 1.00 86.00 88 ALA A N 1
ATOM 691 C CA . ALA A 1 88 ? -17.680 -5.150 -3.061 1.00 86.00 88 ALA A CA 1
ATOM 692 C C . ALA A 1 88 ? -17.721 -5.336 -1.537 1.00 86.00 88 ALA A C 1
ATOM 694 O O . ALA A 1 88 ? -16.665 -5.470 -0.911 1.00 86.00 88 ALA A O 1
ATOM 695 N N . GLN A 1 89 ? -18.911 -5.366 -0.933 1.00 88.44 89 GLN A N 1
ATOM 696 C CA . GLN A 1 89 ? -19.059 -5.721 0.475 1.00 88.44 89 GLN A CA 1
ATOM 697 C C . GLN A 1 89 ? -18.512 -7.135 0.696 1.00 88.44 89 GLN A C 1
ATOM 699 O O . GLN A 1 89 ? -18.686 -8.023 -0.138 1.00 88.44 89 GLN A O 1
ATOM 704 N N . ASN A 1 90 ? -17.785 -7.339 1.795 1.00 86.19 90 ASN A N 1
ATOM 705 C CA . ASN A 1 90 ? -17.104 -8.596 2.136 1.00 86.19 90 ASN A CA 1
ATOM 706 C C . ASN A 1 90 ? -15.985 -9.034 1.170 1.00 86.19 90 ASN A C 1
ATOM 708 O O . ASN A 1 90 ? -15.390 -10.093 1.364 1.00 86.19 90 ASN A O 1
ATOM 712 N N . LYS A 1 91 ? -15.634 -8.221 0.162 1.00 87.69 91 LYS A N 1
ATOM 713 C CA . LYS A 1 91 ? -14.450 -8.449 -0.691 1.00 87.69 91 LYS A CA 1
ATOM 714 C C . LYS A 1 91 ? -13.157 -7.904 -0.073 1.00 87.69 91 LYS A C 1
ATOM 716 O O . LYS A 1 91 ? -12.086 -8.037 -0.669 1.00 87.69 91 LYS A O 1
ATOM 721 N N . ILE A 1 92 ? -13.247 -7.299 1.110 1.00 90.88 92 ILE A N 1
ATOM 722 C CA . ILE A 1 92 ? -12.125 -6.918 1.968 1.00 90.88 92 ILE A CA 1
ATOM 723 C C . ILE A 1 92 ? -12.446 -7.429 3.374 1.00 90.88 92 ILE A C 1
ATOM 725 O O . ILE A 1 92 ? -13.439 -7.007 3.966 1.00 90.88 92 ILE A O 1
ATOM 729 N N . LEU A 1 93 ? -11.625 -8.344 3.887 1.00 92.19 93 LEU A N 1
ATOM 730 C CA . LEU A 1 93 ? -11.769 -8.937 5.213 1.00 92.19 93 LEU A CA 1
ATOM 731 C C . LEU A 1 93 ? -10.702 -8.412 6.156 1.00 92.19 93 LEU A C 1
ATOM 733 O O . LEU A 1 93 ? -9.521 -8.408 5.817 1.00 92.19 93 LEU A O 1
ATOM 737 N N . ILE A 1 94 ? -11.120 -8.037 7.358 1.00 93.62 94 ILE A N 1
ATOM 738 C CA . ILE A 1 94 ? -10.228 -7.639 8.440 1.00 93.62 94 ILE A CA 1
ATOM 739 C C . ILE A 1 94 ? -9.961 -8.849 9.338 1.00 93.62 94 ILE A C 1
ATOM 741 O O . ILE A 1 94 ? -10.878 -9.454 9.901 1.00 93.62 94 ILE A O 1
ATOM 745 N N . LYS A 1 95 ? -8.687 -9.211 9.473 1.00 92.38 95 LYS A N 1
ATOM 746 C CA . LYS A 1 95 ? -8.198 -10.345 10.260 1.00 92.38 95 LYS A CA 1
ATOM 747 C C . LYS A 1 95 ? -7.246 -9.875 11.358 1.00 92.38 95 LYS A C 1
ATOM 749 O O . LYS A 1 95 ? -6.640 -8.809 11.271 1.00 92.38 95 LYS A O 1
ATOM 754 N N . ASP A 1 96 ? -7.118 -10.696 12.395 1.00 91.12 96 ASP A N 1
ATOM 755 C CA . ASP A 1 96 ? -6.111 -10.481 13.431 1.00 91.12 96 ASP A CA 1
ATOM 756 C C . ASP A 1 96 ? -4.738 -10.923 12.924 1.00 91.12 96 ASP A C 1
ATOM 758 O O . ASP A 1 96 ? -4.591 -12.028 12.400 1.00 91.12 96 ASP A O 1
ATOM 762 N N . LEU A 1 97 ? -3.729 -10.079 13.113 1.00 87.88 97 LEU A N 1
ATOM 763 C CA . LEU A 1 97 ? -2.334 -10.391 12.838 1.00 87.88 97 LEU A CA 1
ATOM 764 C C . LEU A 1 97 ? -1.848 -11.600 13.647 1.00 87.88 97 LEU A C 1
ATOM 766 O O . LEU A 1 97 ? -1.006 -12.344 13.153 1.00 87.88 97 LEU A O 1
ATOM 770 N N . ALA A 1 98 ? -2.420 -11.862 14.828 1.00 86.69 98 ALA A N 1
ATOM 771 C CA . ALA A 1 98 ? -2.131 -13.072 15.602 1.00 86.69 98 ALA A CA 1
ATOM 772 C C . ALA A 1 98 ? -2.410 -14.371 14.815 1.00 86.69 98 ALA A C 1
ATOM 774 O O . ALA A 1 98 ? -1.764 -15.391 15.052 1.00 86.69 98 ALA A O 1
ATOM 775 N N . ASN A 1 99 ? -3.320 -14.328 13.835 1.00 87.62 99 ASN A N 1
ATOM 776 C CA . ASN A 1 99 ? -3.643 -15.474 12.984 1.00 87.62 99 ASN A CA 1
ATOM 777 C C . ASN A 1 99 ? -2.741 -15.580 11.748 1.00 87.62 99 ASN A C 1
ATOM 779 O O . ASN A 1 99 ? -2.712 -16.634 11.116 1.00 87.62 99 ASN A O 1
ATOM 783 N N . LEU A 1 100 ? -1.978 -14.531 11.409 1.00 83.88 100 LEU A N 1
ATOM 784 C CA . LEU A 1 100 ? -1.213 -14.459 10.161 1.00 83.88 100 LEU A CA 1
ATOM 785 C C . LEU A 1 100 ? -0.266 -15.649 9.997 1.00 83.88 100 LEU A C 1
ATOM 787 O O . LEU A 1 100 ? -0.220 -16.254 8.931 1.00 83.88 100 LEU A O 1
ATOM 791 N N . GLN A 1 101 ? 0.477 -16.008 11.045 1.00 80.25 101 GLN A N 1
ATOM 792 C CA . GLN A 1 101 ? 1.432 -17.112 10.965 1.00 80.25 101 GLN A CA 1
ATOM 793 C C . GLN A 1 101 ? 0.733 -18.438 10.630 1.00 80.25 101 GLN A C 1
ATOM 795 O O . GLN A 1 101 ? 1.210 -19.186 9.778 1.00 80.25 101 GLN A O 1
ATOM 800 N N . ASN A 1 102 ? -0.403 -18.714 11.272 1.00 83.56 102 ASN A N 1
ATOM 801 C CA . ASN A 1 102 ? -1.174 -19.928 11.025 1.00 83.56 102 ASN A CA 1
ATOM 802 C C . ASN A 1 102 ? -1.757 -19.937 9.610 1.00 83.56 102 ASN A C 1
ATOM 804 O O . ASN A 1 102 ? -1.647 -20.955 8.928 1.00 83.56 102 ASN A O 1
ATOM 808 N N . ASP A 1 103 ? -2.309 -18.811 9.156 1.00 83.06 103 ASP A N 1
ATOM 809 C CA . ASP A 1 103 ? -2.888 -18.677 7.818 1.00 83.06 103 ASP A CA 1
ATOM 810 C C . ASP A 1 103 ? -1.803 -18.846 6.736 1.00 83.06 103 ASP A C 1
ATOM 812 O O . ASP A 1 103 ? -2.009 -19.558 5.752 1.00 83.06 103 ASP A O 1
ATOM 816 N N . LEU A 1 104 ? -0.606 -18.279 6.937 1.00 75.12 104 LEU A N 1
ATOM 817 C CA . LEU A 1 104 ? 0.532 -18.443 6.023 1.00 75.12 104 LEU A CA 1
ATOM 818 C C . LEU A 1 104 ? 1.002 -19.901 5.940 1.00 75.12 104 LEU A C 1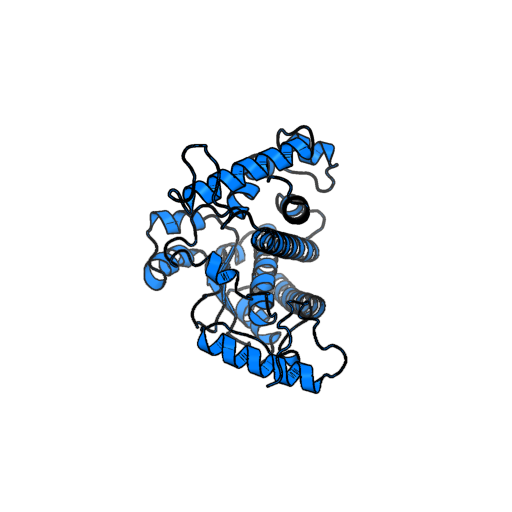
ATOM 820 O O . LEU A 1 104 ? 1.197 -20.423 4.842 1.00 75.12 104 LEU A O 1
ATOM 824 N N . VAL A 1 105 ? 1.168 -20.575 7.078 1.00 76.69 105 VAL A N 1
ATOM 825 C CA . VAL A 1 105 ? 1.653 -21.963 7.100 1.00 76.69 105 VAL A CA 1
ATOM 826 C C . VAL A 1 105 ? 0.604 -22.916 6.522 1.00 76.69 105 VAL A C 1
ATOM 828 O O . VAL A 1 105 ? 0.905 -23.690 5.617 1.00 76.69 105 VAL A O 1
ATOM 831 N N . LYS A 1 106 ? -0.641 -22.844 7.009 1.00 78.19 106 LYS A N 1
ATOM 832 C CA . LYS A 1 106 ? -1.688 -23.824 6.683 1.00 78.19 106 LYS A CA 1
ATOM 833 C C . LYS A 1 106 ? -2.347 -23.581 5.334 1.00 78.19 106 LYS A C 1
ATOM 835 O O . LYS A 1 106 ? -2.601 -24.535 4.608 1.00 78.19 106 LYS A O 1
ATOM 840 N N . GLU A 1 107 ? -2.653 -22.331 4.996 1.00 72.50 107 GLU A N 1
ATOM 841 C CA . GLU A 1 107 ? -3.417 -22.033 3.778 1.00 72.50 107 GLU A CA 1
ATOM 842 C C . GLU A 1 107 ? -2.538 -21.664 2.589 1.00 72.50 107 GLU A C 1
ATOM 844 O O . GLU A 1 107 ? -3.004 -21.687 1.447 1.00 72.50 107 GLU A O 1
ATOM 849 N N . LYS A 1 108 ? -1.296 -21.241 2.846 1.00 67.00 108 LYS A N 1
ATOM 850 C CA . LYS A 1 108 ? -0.424 -20.667 1.816 1.00 67.00 108 LYS A CA 1
ATOM 851 C C . LYS A 1 108 ? 0.895 -21.427 1.638 1.00 67.00 108 LYS A C 1
ATOM 853 O O . LYS A 1 108 ? 1.660 -21.050 0.757 1.00 67.00 108 LYS A O 1
ATOM 858 N N . GLY A 1 109 ? 1.139 -22.482 2.423 1.00 68.81 109 GLY A N 1
ATOM 859 C CA . GLY A 1 109 ? 2.268 -23.404 2.249 1.00 68.81 109 GLY A CA 1
ATOM 860 C C . GLY A 1 109 ? 3.631 -22.864 2.694 1.00 68.81 109 GLY A C 1
ATOM 861 O O . GLY A 1 109 ? 4.652 -23.328 2.194 1.00 68.81 109 GLY A O 1
ATOM 862 N N . TYR A 1 110 ? 3.666 -21.877 3.595 1.00 67.38 110 TYR A N 1
ATOM 863 C CA . TYR A 1 110 ? 4.918 -21.296 4.099 1.00 67.38 110 TYR A CA 1
ATOM 864 C C . TYR A 1 110 ? 5.530 -22.151 5.208 1.00 67.38 110 TYR A C 1
ATOM 866 O O . TYR A 1 110 ? 4.814 -22.787 5.983 1.00 67.38 110 TYR A O 1
ATOM 874 N N . THR A 1 111 ? 6.857 -22.095 5.355 1.00 75.50 111 THR A N 1
ATOM 875 C CA . THR A 1 111 ? 7.496 -22.632 6.562 1.00 75.50 111 THR A CA 1
ATOM 876 C C . THR A 1 111 ? 7.244 -21.720 7.761 1.00 75.50 111 THR A C 1
ATOM 878 O O . THR A 1 111 ? 6.962 -20.522 7.633 1.00 75.50 111 THR A O 1
ATOM 881 N N . VAL A 1 112 ? 7.392 -22.279 8.960 1.00 78.31 112 VAL A N 1
ATOM 882 C CA . VAL A 1 112 ? 7.266 -21.522 10.208 1.00 78.31 112 VAL A CA 1
ATOM 883 C C . VAL A 1 112 ? 8.315 -20.407 10.282 1.00 78.31 112 VAL A C 1
ATOM 885 O O . VAL A 1 112 ? 7.972 -19.289 10.668 1.00 78.31 112 VAL A O 1
ATOM 888 N N . GLU A 1 113 ? 9.570 -20.651 9.882 1.00 73.88 113 GLU A N 1
ATOM 889 C CA . GLU A 1 113 ? 10.608 -19.607 9.871 1.00 73.88 113 GLU A CA 1
ATOM 890 C C . GLU A 1 113 ? 10.271 -18.466 8.912 1.00 73.88 113 GLU A C 1
ATOM 892 O O . GLU A 1 113 ? 10.494 -17.299 9.239 1.00 73.88 113 GLU A O 1
ATOM 897 N N . GLN A 1 114 ? 9.720 -18.781 7.736 1.00 66.62 114 GLN A N 1
ATOM 898 C CA . GLN A 1 114 ? 9.302 -17.766 6.771 1.00 66.62 114 GLN A CA 1
ATOM 899 C C . GLN A 1 114 ? 8.159 -16.920 7.328 1.00 66.62 114 GLN A C 1
ATOM 901 O O . GLN A 1 114 ? 8.207 -15.695 7.234 1.00 66.62 114 GLN A O 1
ATOM 906 N N . ALA A 1 115 ? 7.165 -17.554 7.951 1.00 70.44 115 ALA A N 1
ATOM 907 C CA . ALA A 1 115 ? 6.017 -16.867 8.526 1.00 70.44 115 ALA A CA 1
ATOM 908 C C . ALA A 1 115 ? 6.401 -15.981 9.730 1.00 70.44 115 ALA A C 1
ATOM 910 O O . ALA A 1 115 ? 5.881 -14.873 9.867 1.00 70.44 115 ALA A O 1
ATOM 911 N N . LYS A 1 116 ? 7.374 -16.402 10.555 1.00 70.69 116 LYS A N 1
ATOM 912 C CA . LYS A 1 116 ? 7.870 -15.627 11.711 1.00 70.69 116 LYS A CA 1
ATOM 913 C C . LYS A 1 116 ? 8.419 -14.247 11.342 1.00 70.69 116 LYS A C 1
ATOM 915 O O . LYS A 1 116 ? 8.294 -13.320 12.138 1.00 70.69 116 LYS A O 1
ATOM 920 N N . LYS A 1 117 ? 8.981 -14.076 10.139 1.00 65.06 117 LYS A N 1
ATOM 921 C CA . LYS A 1 117 ? 9.501 -12.776 9.668 1.00 65.06 117 LYS A CA 1
ATOM 922 C C . LYS A 1 117 ? 8.420 -11.690 9.587 1.00 65.06 117 LYS A C 1
ATOM 924 O O . LYS A 1 117 ? 8.742 -10.508 9.626 1.00 65.06 117 LYS A O 1
ATOM 929 N N . TRP A 1 118 ? 7.151 -12.089 9.525 1.00 65.06 118 TRP A N 1
ATOM 930 C CA . TRP A 1 118 ? 6.001 -11.201 9.353 1.00 65.06 118 TRP A CA 1
ATOM 931 C C . TRP A 1 118 ? 5.206 -10.978 10.641 1.00 65.06 118 TRP A C 1
ATOM 933 O O . TRP A 1 118 ? 4.255 -10.204 10.643 1.00 65.06 118 TRP A O 1
ATOM 943 N N . ALA A 1 119 ? 5.601 -11.604 11.754 1.00 61.50 119 ALA A N 1
ATOM 944 C CA . ALA A 1 119 ? 4.900 -11.477 13.033 1.00 61.50 119 ALA A CA 1
ATOM 945 C C . ALA A 1 119 ? 5.037 -10.079 13.675 1.00 61.50 119 ALA A C 1
ATOM 947 O O . ALA A 1 119 ? 4.243 -9.720 14.539 1.00 61.50 119 ALA A O 1
ATOM 948 N N . ASN A 1 120 ? 6.018 -9.278 13.236 1.00 62.53 120 ASN A N 1
ATOM 949 C CA . ASN A 1 120 ? 6.372 -7.989 13.844 1.00 62.53 120 ASN A CA 1
ATOM 950 C C . ASN A 1 120 ? 5.947 -6.756 13.022 1.00 62.53 120 ASN A C 1
ATOM 952 O O . ASN A 1 120 ? 6.450 -5.657 13.260 1.00 62.53 120 ASN A O 1
ATOM 956 N N . VAL A 1 121 ? 5.044 -6.901 12.047 1.00 68.31 121 VAL A N 1
ATOM 957 C CA . VAL A 1 121 ? 4.541 -5.761 11.256 1.00 68.31 121 VAL A CA 1
ATOM 958 C C . VAL A 1 121 ? 3.334 -5.096 11.927 1.00 68.31 121 VAL A C 1
ATOM 960 O O . VAL A 1 121 ? 2.623 -5.712 12.711 1.00 68.31 121 VAL A O 1
ATOM 963 N N . GLY A 1 122 ? 3.077 -3.818 11.630 1.00 62.91 122 GLY A N 1
ATOM 964 C CA . GLY A 1 122 ? 1.898 -3.117 12.167 1.00 62.91 122 GLY A CA 1
ATOM 965 C C . GLY A 1 122 ? 0.576 -3.553 11.520 1.00 62.91 122 GLY A C 1
ATOM 966 O O . GLY A 1 122 ? -0.485 -3.457 12.137 1.00 62.91 122 GLY A O 1
ATOM 967 N N . GLY A 1 123 ? 0.646 -4.018 10.275 1.00 75.00 123 GLY A N 1
ATOM 968 C CA . GLY A 1 123 ? -0.465 -4.517 9.479 1.00 75.00 123 GLY A CA 1
ATOM 969 C C . GLY A 1 123 ? 0.045 -5.058 8.147 1.00 75.00 123 GLY A C 1
ATOM 970 O O . GLY A 1 123 ? 1.190 -4.796 7.777 1.00 75.00 123 GLY A O 1
ATOM 971 N N . LEU A 1 124 ? -0.779 -5.853 7.469 1.00 77.94 124 LEU A N 1
ATOM 972 C CA . LEU A 1 124 ? -0.431 -6.459 6.188 1.00 77.94 124 LEU A CA 1
ATOM 973 C C . LEU A 1 124 ? -1.679 -6.650 5.330 1.00 77.94 124 LEU A C 1
ATOM 975 O O . LEU A 1 124 ? -2.600 -7.360 5.730 1.00 77.94 124 LEU A O 1
ATOM 979 N N . ASN A 1 125 ? -1.688 -6.084 4.128 1.00 76.38 125 ASN A N 1
ATOM 980 C CA . ASN A 1 125 ? -2.654 -6.437 3.098 1.00 76.38 125 ASN A CA 1
ATOM 981 C C . ASN A 1 125 ? -2.150 -7.605 2.239 1.00 76.38 125 ASN A C 1
ATOM 983 O O . ASN A 1 125 ? -1.096 -7.538 1.604 1.00 76.38 125 ASN A O 1
ATOM 987 N N . PHE A 1 126 ? -2.956 -8.656 2.159 1.00 73.12 126 PHE A N 1
ATOM 988 C CA . PHE A 1 126 ? -2.761 -9.786 1.273 1.00 73.12 126 PHE A CA 1
ATOM 989 C C . PHE A 1 126 ? -3.815 -9.769 0.162 1.00 73.12 126 PHE A C 1
ATOM 991 O O . PHE A 1 126 ? -5.001 -10.024 0.394 1.00 73.12 126 PHE A O 1
ATOM 998 N N . ASN A 1 127 ? -3.364 -9.533 -1.072 1.00 65.56 127 ASN A N 1
ATOM 999 C CA . ASN A 1 127 ? -4.185 -9.719 -2.264 1.00 65.56 127 ASN A CA 1
ATOM 1000 C C . ASN A 1 127 ? -3.817 -11.060 -2.920 1.00 65.56 127 ASN A C 1
ATOM 1002 O O . ASN A 1 127 ? -2.721 -11.197 -3.474 1.00 65.56 127 ASN A O 1
ATOM 1006 N N . PRO A 1 128 ? -4.677 -12.082 -2.842 1.00 55.97 128 PRO A N 1
ATOM 1007 C CA . PRO A 1 128 ? -4.397 -13.365 -3.464 1.00 55.97 128 PRO A CA 1
ATOM 1008 C C . PRO A 1 128 ? -4.364 -13.221 -4.991 1.00 55.97 128 PRO A C 1
ATOM 1010 O O . PRO A 1 128 ? -5.340 -12.830 -5.620 1.00 55.97 128 PRO A O 1
ATOM 1013 N N . ILE A 1 129 ? -3.230 -13.585 -5.592 1.00 47.50 129 ILE A N 1
ATOM 1014 C CA . ILE A 1 129 ? -3.005 -13.469 -7.045 1.00 47.50 129 ILE A CA 1
ATOM 1015 C C . ILE A 1 129 ? -3.788 -14.531 -7.850 1.00 47.50 129 ILE A C 1
ATOM 1017 O O . ILE A 1 129 ? -3.898 -14.413 -9.063 1.00 47.50 129 ILE A O 1
ATOM 1021 N N . ASN A 1 130 ? -4.430 -15.500 -7.188 1.00 42.50 130 ASN A N 1
ATOM 1022 C CA . ASN A 1 130 ? -5.178 -16.576 -7.842 1.00 42.50 130 ASN A CA 1
ATOM 1023 C C . ASN A 1 130 ? -6.633 -16.633 -7.350 1.00 42.50 130 ASN A C 1
ATOM 1025 O O . ASN A 1 130 ? -6.927 -17.323 -6.377 1.00 42.50 130 ASN A O 1
ATOM 1029 N N . ASN A 1 131 ? -7.544 -15.941 -8.040 1.00 42.78 131 ASN A N 1
ATOM 1030 C CA . ASN A 1 131 ? -9.004 -16.138 -7.981 1.00 42.78 131 ASN A CA 1
ATOM 1031 C C . ASN A 1 131 ? -9.746 -15.986 -6.639 1.00 42.78 131 ASN A C 1
ATOM 1033 O O . ASN A 1 131 ? -10.972 -16.067 -6.632 1.00 42.78 131 ASN A O 1
ATOM 1037 N N . LYS A 1 132 ? -9.090 -15.731 -5.504 1.00 52.34 132 LYS A N 1
ATOM 1038 C CA . LYS A 1 132 ? -9.831 -15.357 -4.293 1.00 52.34 132 LYS A CA 1
ATOM 1039 C C . LYS A 1 132 ? -10.336 -13.918 -4.473 1.00 52.34 132 LYS A C 1
ATOM 1041 O O . LYS A 1 132 ? -9.563 -12.960 -4.524 1.00 52.34 132 LYS A O 1
ATOM 1046 N N . GLU A 1 133 ? -11.657 -13.769 -4.552 1.00 65.50 133 GLU A N 1
ATOM 1047 C CA . GLU A 1 133 ? -12.361 -12.485 -4.716 1.00 65.50 133 GLU A CA 1
ATOM 1048 C C . GLU A 1 133 ? -12.123 -11.504 -3.555 1.00 65.50 133 GLU A C 1
ATOM 1050 O O . GLU A 1 133 ? -12.456 -10.319 -3.634 1.00 65.50 133 GLU A O 1
ATOM 1055 N N . THR A 1 134 ? -11.466 -11.953 -2.488 1.00 76.88 134 THR A N 1
ATOM 1056 C CA . THR A 1 134 ? -11.385 -11.254 -1.211 1.00 76.88 134 THR A CA 1
ATOM 1057 C C . THR A 1 134 ? -9.948 -10.853 -0.867 1.00 76.88 134 THR A C 1
ATOM 1059 O O . THR A 1 134 ? -9.055 -11.696 -0.880 1.00 76.88 134 THR A O 1
ATOM 1062 N N . ASN A 1 135 ? -9.714 -9.561 -0.602 1.00 83.44 135 ASN A N 1
ATOM 1063 C CA . ASN A 1 135 ? -8.469 -9.089 0.018 1.00 83.44 135 ASN A CA 1
ATOM 1064 C C . ASN A 1 135 ? -8.545 -9.335 1.517 1.00 83.44 135 ASN A C 1
ATOM 1066 O O . ASN A 1 135 ? -9.604 -9.159 2.118 1.00 83.44 135 ASN A O 1
ATOM 1070 N N . GLU A 1 136 ? -7.419 -9.674 2.120 1.00 88.00 136 GLU A N 1
ATOM 1071 C CA . GLU A 1 136 ? -7.314 -9.893 3.556 1.00 88.00 136 GLU A CA 1
ATOM 1072 C C . GLU A 1 136 ? -6.374 -8.840 4.137 1.00 88.00 136 GLU A C 1
ATOM 1074 O O . GLU A 1 136 ? -5.226 -8.740 3.721 1.00 88.00 136 GLU A O 1
ATOM 1079 N N . ILE A 1 137 ? -6.850 -8.049 5.093 1.00 90.50 137 ILE A N 1
ATOM 1080 C CA . ILE A 1 137 ? -6.040 -7.080 5.828 1.00 90.50 137 ILE A CA 1
ATOM 1081 C C . ILE A 1 137 ? -5.853 -7.613 7.243 1.00 90.50 137 ILE A C 1
ATOM 1083 O O . ILE A 1 137 ? -6.810 -7.710 8.010 1.00 90.50 137 ILE A O 1
ATOM 1087 N N . TYR A 1 138 ? -4.615 -7.934 7.591 1.00 89.69 138 TYR A N 1
ATOM 1088 C CA . TYR A 1 138 ? -4.216 -8.337 8.931 1.00 89.69 138 TYR A CA 1
ATOM 1089 C C . TYR A 1 138 ? -3.805 -7.105 9.726 1.00 89.69 138 TYR A C 1
ATOM 1091 O O . TYR A 1 138 ? -3.013 -6.290 9.252 1.00 89.69 138 TYR A O 1
ATOM 1099 N N . LEU A 1 139 ? -4.331 -6.969 10.938 1.00 91.31 139 LEU A N 1
ATOM 1100 C CA . LEU A 1 139 ? -4.021 -5.871 11.849 1.00 91.31 139 LEU A CA 1
ATOM 1101 C C . LEU A 1 139 ? -3.758 -6.402 13.245 1.00 91.31 139 LEU A C 1
ATOM 1103 O O . LEU A 1 139 ? -4.337 -7.406 13.649 1.00 91.31 139 LEU A O 1
ATOM 1107 N N . LYS A 1 140 ? -2.940 -5.691 14.016 1.00 90.06 140 LYS A N 1
ATOM 1108 C CA . LYS A 1 140 ? -2.735 -5.995 15.432 1.00 90.06 140 LYS A CA 1
ATOM 1109 C C . LYS A 1 140 ? -3.971 -5.596 16.251 1.00 90.06 140 LYS A C 1
ATOM 1111 O O . LYS A 1 140 ? -3.988 -4.555 16.901 1.00 90.06 140 LYS A O 1
ATOM 1116 N N . LEU A 1 141 ? -5.031 -6.405 16.203 1.00 91.56 141 LEU A N 1
ATOM 1117 C CA . LEU A 1 141 ? -6.332 -6.070 16.803 1.00 91.56 141 LEU A CA 1
ATOM 1118 C C . LEU A 1 141 ? -6.286 -5.985 18.334 1.00 91.56 141 LEU A C 1
ATOM 1120 O O . LEU A 1 141 ? -7.117 -5.301 18.922 1.00 91.56 141 LEU A O 1
ATOM 1124 N N . ALA A 1 142 ? -5.277 -6.576 18.980 1.00 89.56 142 ALA A N 1
ATOM 1125 C CA . ALA A 1 142 ? -5.004 -6.360 20.401 1.00 89.56 142 ALA A CA 1
ATOM 1126 C C . ALA A 1 142 ? -4.844 -4.866 20.766 1.00 89.56 142 ALA A C 1
ATOM 1128 O O . ALA A 1 142 ? -5.193 -4.464 21.875 1.00 89.56 142 ALA A O 1
ATOM 1129 N N . ASP A 1 143 ? -4.387 -4.023 19.829 1.00 90.94 143 ASP A N 1
ATOM 1130 C CA . ASP A 1 143 ? -4.234 -2.580 20.046 1.00 90.94 143 ASP A CA 1
ATOM 1131 C C . ASP A 1 143 ? -5.585 -1.834 20.146 1.00 90.94 143 ASP A C 1
ATOM 1133 O O . ASP A 1 143 ? -5.592 -0.674 20.555 1.00 90.94 143 ASP A O 1
ATOM 1137 N N . ILE A 1 144 ? -6.728 -2.479 19.847 1.00 92.38 144 ILE A N 1
ATOM 1138 C CA . ILE A 1 144 ? -8.079 -1.923 20.078 1.00 92.38 144 ILE A CA 1
ATOM 1139 C C . ILE A 1 144 ? -8.296 -1.610 21.558 1.00 92.38 144 ILE A C 1
ATOM 1141 O O . ILE A 1 144 ? -8.858 -0.573 21.883 1.00 92.38 144 ILE A O 1
ATOM 1145 N N . ASN A 1 145 ? -7.815 -2.475 22.451 1.00 90.75 145 ASN A N 1
ATOM 1146 C CA . ASN A 1 145 ? -7.914 -2.278 23.899 1.00 90.75 145 ASN A CA 1
ATOM 1147 C C . ASN A 1 145 ? -6.674 -1.570 24.471 1.00 90.75 145 ASN A C 1
ATOM 1149 O O . ASN A 1 145 ? -6.504 -1.485 25.684 1.00 90.75 145 ASN A O 1
ATOM 1153 N N . GLY A 1 146 ? -5.779 -1.099 23.598 1.00 88.50 146 GLY A N 1
ATOM 1154 C CA . GLY A 1 146 ? -4.558 -0.408 23.980 1.00 88.50 146 GLY A CA 1
ATOM 1155 C C . GLY A 1 146 ? -4.792 1.051 24.366 1.00 88.50 146 GLY A C 1
ATOM 1156 O O . GLY A 1 146 ? -5.915 1.551 24.426 1.00 88.50 146 GLY A O 1
ATOM 1157 N N . THR A 1 147 ? -3.690 1.762 24.586 1.00 88.88 147 THR A N 1
ATOM 1158 C CA . THR A 1 147 ? -3.671 3.217 24.794 1.00 88.88 147 THR A CA 1
ATOM 1159 C C . THR A 1 147 ? -4.315 3.972 23.624 1.00 88.88 147 THR A C 1
ATOM 1161 O O . THR A 1 147 ? -4.378 3.473 22.500 1.00 88.88 147 THR A O 1
ATOM 1164 N N . GLU A 1 148 ? -4.734 5.221 23.848 1.00 85.00 148 GLU A N 1
ATOM 1165 C CA . GLU A 1 148 ? -5.251 6.094 22.780 1.00 85.00 148 GLU A CA 1
ATOM 1166 C C . GLU A 1 148 ? -4.286 6.164 21.584 1.00 85.00 148 GLU A C 1
ATOM 1168 O O . GLU A 1 148 ? -4.692 6.080 20.424 1.00 85.00 148 GLU A O 1
ATOM 1173 N N . ARG A 1 149 ? -2.983 6.235 21.872 1.00 83.06 149 ARG A N 1
ATOM 1174 C CA . ARG A 1 149 ? -1.927 6.222 20.861 1.00 83.06 149 ARG A CA 1
ATOM 1175 C C . ARG A 1 149 ? -1.933 4.931 20.033 1.00 83.06 149 ARG A C 1
ATOM 1177 O O . ARG A 1 149 ? -1.866 4.992 18.807 1.00 83.06 149 ARG A O 1
ATOM 1184 N N . GLN A 1 150 ? -2.057 3.767 20.674 1.00 85.94 150 GLN A N 1
ATOM 1185 C CA . GLN A 1 150 ? -2.151 2.476 19.979 1.00 85.94 150 GLN A CA 1
ATOM 1186 C C . GLN A 1 150 ? -3.397 2.391 19.092 1.00 85.94 150 GLN A C 1
ATOM 1188 O O . GLN A 1 150 ? -3.279 2.023 17.922 1.00 85.94 150 GLN A O 1
ATOM 1193 N N . ARG A 1 151 ? -4.566 2.819 19.584 1.00 87.81 151 ARG A N 1
ATOM 1194 C CA . ARG A 1 151 ? -5.808 2.842 18.788 1.00 87.81 151 ARG A CA 1
ATOM 1195 C C . ARG A 1 151 ? -5.704 3.773 17.577 1.00 87.81 151 ARG A C 1
ATOM 1197 O O . ARG A 1 151 ? -6.102 3.403 16.468 1.00 87.81 151 ARG A O 1
ATOM 1204 N N . LYS A 1 152 ? -5.084 4.950 17.740 1.00 84.00 152 LYS A N 1
ATOM 1205 C CA . LYS A 1 152 ? -4.770 5.867 16.627 1.00 84.00 152 LYS A CA 1
ATOM 1206 C C . LYS A 1 152 ? -3.856 5.211 15.590 1.00 84.00 152 LYS A C 1
ATOM 1208 O O . LYS A 1 152 ? -4.136 5.305 14.390 1.00 84.00 152 LYS A O 1
ATOM 1213 N N . TYR A 1 153 ? -2.796 4.520 16.017 1.00 81.69 153 TYR A N 1
ATOM 1214 C CA . TYR A 1 153 ? -1.913 3.799 15.094 1.00 81.69 153 TYR A CA 1
ATOM 1215 C C . TYR A 1 153 ? -2.609 2.644 14.385 1.00 81.69 153 TYR A C 1
ATOM 1217 O O . TYR A 1 153 ? -2.393 2.480 13.182 1.00 81.69 153 TYR A O 1
ATOM 1225 N N . LEU A 1 154 ? -3.455 1.884 15.079 1.00 88.50 154 LEU A N 1
ATOM 1226 C CA . LEU A 1 154 ? -4.259 0.823 14.484 1.00 88.50 154 LEU A CA 1
ATOM 1227 C C . LEU A 1 154 ? -5.145 1.381 13.366 1.00 88.50 154 LEU A C 1
ATOM 1229 O O . LEU A 1 154 ? -5.053 0.918 12.230 1.00 88.50 154 LEU A O 1
ATOM 1233 N N . ARG A 1 155 ? -5.933 2.429 13.648 1.00 89.69 155 ARG A N 1
ATOM 1234 C CA . ARG A 1 155 ? -6.796 3.086 12.650 1.00 89.69 155 ARG A CA 1
ATOM 1235 C C . ARG A 1 155 ? -5.985 3.604 11.467 1.00 89.69 155 ARG A C 1
ATOM 1237 O O . ARG A 1 155 ? -6.324 3.365 10.314 1.00 89.69 155 ARG A O 1
ATOM 1244 N N . SER A 1 156 ? -4.877 4.278 11.745 1.00 84.88 156 SER A N 1
ATOM 1245 C CA . SER A 1 156 ? -3.991 4.797 10.710 1.00 84.88 156 SER A CA 1
ATOM 1246 C C . SER A 1 156 ? -3.382 3.686 9.841 1.00 84.88 156 SER A C 1
ATOM 1248 O O . SER A 1 156 ? -3.215 3.860 8.635 1.00 84.88 156 SER A O 1
ATOM 1250 N N . THR A 1 157 ? -3.042 2.543 10.433 1.00 86.44 157 THR A N 1
ATOM 1251 C CA . THR A 1 157 ? -2.503 1.382 9.711 1.00 86.44 157 THR A CA 1
ATOM 1252 C C . THR A 1 157 ? -3.590 0.717 8.871 1.00 86.44 157 THR A C 1
ATOM 1254 O O . THR A 1 157 ? -3.376 0.491 7.687 1.00 86.44 157 THR A O 1
ATOM 1257 N N . LEU A 1 158 ? -4.793 0.539 9.421 1.00 92.00 158 LEU A N 1
ATOM 1258 C CA . LEU A 1 158 ? -5.961 0.073 8.674 1.00 92.00 158 LEU A CA 1
ATOM 1259 C C . LEU A 1 158 ? -6.229 0.933 7.435 1.00 92.00 158 LEU A C 1
ATOM 1261 O O . LEU A 1 158 ? -6.439 0.388 6.360 1.00 92.00 158 LEU A O 1
ATOM 1265 N N . ILE A 1 159 ? -6.206 2.264 7.555 1.00 92.50 159 ILE A N 1
ATOM 1266 C CA . ILE A 1 159 ? -6.453 3.149 6.409 1.00 92.50 159 ILE A CA 1
ATOM 1267 C C . ILE A 1 159 ? -5.370 3.014 5.327 1.00 92.50 159 ILE A C 1
ATOM 1269 O O . ILE A 1 159 ? -5.692 3.047 4.139 1.00 92.50 159 ILE A O 1
ATOM 1273 N N . HIS A 1 160 ? -4.109 2.819 5.722 1.00 85.81 160 HIS A N 1
ATOM 1274 C CA . HIS A 1 160 ? -3.018 2.548 4.784 1.00 85.81 160 HIS A CA 1
ATOM 1275 C C . HIS A 1 160 ? -3.253 1.233 4.022 1.00 85.81 160 HIS A C 1
ATOM 1277 O O . HIS A 1 160 ? -3.259 1.227 2.792 1.00 85.81 160 HIS A O 1
ATOM 1283 N N . GLU A 1 161 ? -3.528 0.138 4.732 1.00 87.19 161 GLU A N 1
ATOM 1284 C CA . GLU A 1 161 ? -3.766 -1.166 4.101 1.00 87.19 161 GLU A CA 1
ATOM 1285 C C . GLU A 1 161 ? -5.055 -1.185 3.262 1.00 87.19 161 GLU A C 1
ATOM 1287 O O . GLU A 1 161 ? -5.095 -1.760 2.171 1.00 87.19 161 GLU A O 1
ATOM 1292 N N . LEU A 1 162 ? -6.107 -0.493 3.717 1.00 92.00 162 LEU A N 1
ATOM 1293 C CA . LEU A 1 162 ? -7.351 -0.330 2.963 1.00 92.00 162 LEU A CA 1
ATOM 1294 C C . LEU A 1 162 ? -7.114 0.390 1.646 1.00 92.00 162 LEU A C 1
ATOM 1296 O O . LEU A 1 162 ? -7.723 0.025 0.646 1.00 92.00 162 LEU A O 1
ATOM 1300 N N . GLN A 1 163 ? -6.230 1.385 1.605 1.00 89.12 163 GLN A N 1
ATOM 1301 C CA . GLN A 1 163 ? -5.899 2.044 0.350 1.00 89.12 163 GLN A CA 1
ATOM 1302 C C . GLN A 1 163 ? -5.346 1.052 -0.673 1.00 89.12 163 GLN A C 1
ATOM 1304 O O . GLN A 1 163 ? -5.776 1.060 -1.829 1.00 89.12 163 GLN A O 1
ATOM 1309 N N . HIS A 1 164 ? -4.426 0.185 -0.251 1.00 81.44 164 HIS A N 1
ATOM 1310 C CA . HIS A 1 164 ? -3.870 -0.858 -1.109 1.00 81.44 164 HIS A CA 1
ATOM 1311 C C . HIS A 1 164 ? -4.951 -1.833 -1.577 1.00 81.44 164 HIS A C 1
ATOM 1313 O O . HIS A 1 164 ? -5.011 -2.155 -2.765 1.00 81.44 164 HIS A O 1
ATOM 1319 N N . ALA A 1 165 ? -5.853 -2.247 -0.683 1.00 86.62 165 ALA A N 1
ATOM 1320 C CA . ALA A 1 165 ? -6.960 -3.140 -1.023 1.00 86.62 165 ALA A CA 1
ATOM 1321 C C . ALA A 1 165 ? -7.948 -2.491 -2.011 1.00 86.62 165 ALA A C 1
ATOM 1323 O O . ALA A 1 165 ? -8.341 -3.119 -2.995 1.00 86.62 165 ALA A O 1
ATOM 1324 N N . LEU A 1 166 ? -8.298 -1.216 -1.808 1.00 88.44 166 LEU A N 1
ATOM 1325 C CA . LEU A 1 166 ? -9.171 -0.453 -2.703 1.00 88.44 166 LEU A CA 1
ATOM 1326 C C . LEU A 1 166 ? -8.535 -0.263 -4.080 1.00 88.44 166 LEU A C 1
ATOM 1328 O O . LEU A 1 166 ? -9.198 -0.496 -5.087 1.00 88.44 166 LEU A O 1
ATOM 1332 N N . LYS A 1 167 ? -7.250 0.103 -4.154 1.00 82.38 167 LYS A N 1
ATOM 1333 C CA . LYS A 1 167 ? -6.527 0.184 -5.434 1.00 82.38 167 LYS A CA 1
ATOM 1334 C C . LYS A 1 167 ? -6.484 -1.175 -6.132 1.00 82.38 167 LYS A C 1
ATOM 1336 O O . LYS A 1 167 ? -6.739 -1.257 -7.327 1.00 82.38 167 LYS A O 1
ATOM 1341 N N . GLY A 1 168 ? -6.222 -2.247 -5.386 1.00 77.50 168 GLY A N 1
ATOM 1342 C CA . GLY A 1 168 ? -6.208 -3.613 -5.911 1.00 77.50 168 GLY A CA 1
ATOM 1343 C C . GLY A 1 168 ? -7.563 -4.117 -6.415 1.00 77.50 168 GLY A C 1
ATOM 1344 O O . GLY A 1 168 ? -7.590 -5.017 -7.250 1.00 77.50 168 GLY A O 1
ATOM 1345 N N . ARG A 1 169 ? -8.680 -3.565 -5.921 1.00 81.50 169 ARG A N 1
ATOM 1346 C CA . ARG A 1 169 ? -10.043 -3.973 -6.312 1.00 81.50 169 ARG A CA 1
ATOM 1347 C C . ARG A 1 169 ? -10.711 -3.065 -7.321 1.00 81.50 169 ARG A C 1
ATOM 1349 O O . ARG A 1 169 ? -11.501 -3.560 -8.113 1.00 81.50 169 ARG A O 1
ATOM 1356 N N . PHE A 1 170 ? -10.412 -1.775 -7.280 1.00 86.25 170 PHE A N 1
ATOM 1357 C CA . PHE A 1 170 ? -11.104 -0.763 -8.069 1.00 86.25 170 PHE A CA 1
ATOM 1358 C C . PHE A 1 170 ? -10.194 -0.044 -9.056 1.00 86.25 170 PHE A C 1
ATOM 1360 O O . PHE A 1 170 ? -10.628 0.902 -9.699 1.00 86.25 170 PHE A O 1
ATOM 1367 N N . GLN A 1 171 ? -8.934 -0.441 -9.208 1.00 80.62 171 GLN A N 1
ATOM 1368 C CA . GLN A 1 171 ? -8.099 0.077 -10.283 1.00 80.62 171 GLN A CA 1
ATOM 1369 C C . GLN A 1 171 ? -7.575 -1.058 -11.139 1.00 80.62 171 GLN A C 1
ATOM 1371 O O . GLN A 1 171 ? -7.120 -2.086 -10.642 1.00 80.62 171 GLN A O 1
ATOM 1376 N N . ASN A 1 172 ? -7.546 -0.810 -12.447 1.00 69.19 172 ASN A N 1
ATOM 1377 C CA . ASN A 1 172 ? -6.629 -1.508 -13.327 1.00 69.19 172 ASN A CA 1
ATOM 1378 C C . ASN A 1 172 ? -5.224 -1.037 -12.964 1.00 69.19 172 ASN A C 1
ATOM 1380 O O . ASN A 1 172 ? -4.658 -0.125 -13.575 1.00 69.19 172 ASN A O 1
ATOM 1384 N N . ILE A 1 173 ? -4.649 -1.630 -11.919 1.00 61.62 173 ILE A N 1
ATOM 1385 C CA . ILE A 1 173 ? -3.203 -1.595 -11.752 1.00 61.62 173 ILE A CA 1
ATOM 1386 C C . ILE A 1 173 ? -2.664 -2.110 -13.085 1.00 61.62 173 ILE A C 1
ATOM 1388 O O . ILE A 1 173 ? -3.179 -3.091 -13.599 1.00 61.62 173 ILE A O 1
ATOM 1392 N N . THR A 1 174 ? -1.713 -1.406 -13.698 1.00 50.12 174 THR A N 1
ATOM 1393 C CA . THR A 1 174 ? -1.063 -1.785 -14.958 1.00 50.12 174 THR A CA 1
ATOM 1394 C C . THR A 1 174 ? -0.373 -3.139 -14.784 1.00 50.12 174 THR A C 1
ATOM 1396 O O . THR A 1 174 ? 0.831 -3.221 -14.585 1.00 50.12 174 THR A O 1
ATOM 1399 N N . THR A 1 175 ? -1.159 -4.206 -14.815 1.00 45.25 175 THR A N 1
ATOM 1400 C CA . THR A 1 175 ? -0.802 -5.624 -14.756 1.00 45.25 175 THR A CA 1
ATOM 1401 C C . THR A 1 175 ? -0.664 -6.159 -16.182 1.00 45.25 175 THR A C 1
ATOM 1403 O O . THR A 1 175 ? -0.957 -7.312 -16.477 1.00 45.25 175 THR A O 1
ATOM 1406 N N . SER A 1 176 ? -0.229 -5.298 -17.106 1.00 33.75 176 SER A N 1
ATOM 1407 C CA . SER A 1 176 ? 0.056 -5.642 -18.495 1.00 33.75 176 SER A CA 1
ATOM 1408 C C . SER A 1 176 ? 1.412 -6.326 -18.576 1.00 33.75 176 SER A C 1
ATOM 1410 O O . SER A 1 176 ? 2.435 -5.655 -18.516 1.00 33.75 176 SER A O 1
ATOM 1412 N N . ASN A 1 177 ? 1.394 -7.656 -18.708 1.00 33.47 177 ASN A N 1
ATOM 1413 C CA . ASN A 1 177 ? 2.476 -8.552 -19.150 1.00 33.47 177 ASN A CA 1
ATOM 1414 C C . ASN A 1 177 ? 3.804 -8.580 -18.353 1.00 33.47 177 ASN A C 1
ATOM 1416 O O . ASN A 1 177 ? 4.438 -9.630 -18.317 1.00 33.47 177 ASN A O 1
ATOM 1420 N N . VAL A 1 178 ? 4.197 -7.529 -17.628 1.00 35.59 178 VAL A N 1
ATOM 1421 C CA . VAL A 1 178 ? 5.420 -7.487 -16.794 1.00 35.59 178 VAL A CA 1
ATOM 1422 C C . VAL A 1 178 ? 5.303 -8.388 -15.551 1.00 35.59 178 VAL A C 1
ATOM 1424 O O . VAL A 1 178 ? 6.307 -8.873 -15.034 1.00 35.59 178 VAL A O 1
ATOM 1427 N N . TYR A 1 179 ? 4.080 -8.726 -15.124 1.00 40.19 179 TYR A N 1
ATOM 1428 C CA . TYR A 1 179 ? 3.848 -9.732 -14.076 1.00 40.19 179 TYR A CA 1
ATOM 1429 C C . TYR A 1 179 ? 4.314 -11.143 -14.485 1.00 40.19 179 TYR A C 1
ATOM 1431 O O . TYR A 1 179 ? 4.690 -11.928 -13.623 1.00 40.19 179 TYR A O 1
ATOM 1439 N N . ASN A 1 180 ? 4.386 -11.455 -15.786 1.00 36.94 180 ASN A N 1
ATOM 1440 C CA . ASN A 1 180 ? 4.970 -12.721 -16.246 1.00 36.94 180 ASN A CA 1
ATOM 1441 C C . ASN A 1 180 ? 6.506 -12.704 -16.286 1.00 36.94 180 ASN A C 1
ATOM 1443 O O . ASN A 1 180 ? 7.107 -13.766 -16.390 1.00 36.94 180 ASN A O 1
ATOM 1447 N N . ILE A 1 181 ? 7.148 -11.539 -16.154 1.00 36.16 181 ILE A N 1
ATOM 1448 C CA . ILE A 1 181 ? 8.610 -11.441 -16.001 1.00 36.16 181 ILE A CA 1
ATOM 1449 C C . ILE A 1 181 ? 9.012 -11.634 -14.524 1.00 36.16 181 ILE A C 1
ATOM 1451 O O . ILE A 1 181 ? 10.147 -11.989 -14.236 1.00 36.16 181 ILE A O 1
ATOM 1455 N N . SER A 1 182 ? 8.061 -11.493 -13.592 1.00 33.28 182 SER A N 1
ATOM 1456 C CA . SER A 1 182 ? 8.234 -11.757 -12.153 1.00 33.28 182 SER A CA 1
ATOM 1457 C C . SER A 1 182 ? 7.508 -13.016 -11.654 1.00 33.28 182 SER A C 1
ATOM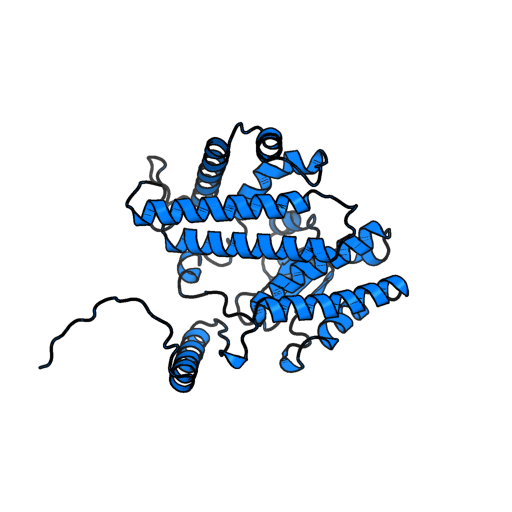 1459 O O . SER A 1 182 ? 7.552 -13.306 -10.460 1.00 33.28 182 SER A O 1
ATOM 1461 N N . ASN A 1 183 ? 6.925 -13.824 -12.552 1.00 33.41 183 ASN A N 1
ATOM 1462 C CA . ASN A 1 183 ? 6.530 -15.209 -12.264 1.00 33.41 183 ASN A CA 1
ATOM 1463 C C . ASN A 1 183 ? 7.769 -16.123 -12.233 1.00 33.41 183 ASN A C 1
ATOM 1465 O O . ASN A 1 183 ? 7.865 -17.128 -12.934 1.00 33.41 183 ASN A O 1
ATOM 1469 N N . VAL A 1 184 ? 8.701 -15.777 -11.347 1.00 34.47 184 VAL A N 1
ATOM 1470 C CA . VAL A 1 184 ? 9.362 -16.794 -10.537 1.00 34.47 184 VAL A CA 1
ATOM 1471 C C . VAL A 1 184 ? 8.231 -17.574 -9.841 1.00 34.47 184 VAL A C 1
ATOM 1473 O O . VAL A 1 184 ? 7.245 -16.945 -9.430 1.00 34.47 184 VAL A O 1
ATOM 1476 N N . PRO A 1 185 ? 8.287 -18.916 -9.767 1.00 31.97 185 PRO A N 1
ATOM 1477 C CA . PRO A 1 185 ? 7.248 -19.723 -9.140 1.00 31.97 185 PRO A CA 1
ATOM 1478 C C . PRO A 1 185 ? 6.772 -19.097 -7.827 1.00 31.97 185 PRO A C 1
ATOM 1480 O O . PRO A 1 185 ? 7.578 -18.619 -7.030 1.00 31.97 185 PRO A O 1
ATOM 1483 N N . MET A 1 186 ? 5.456 -19.102 -7.600 1.00 36.88 186 MET A N 1
ATOM 1484 C CA . MET A 1 186 ? 4.775 -18.488 -6.447 1.00 36.88 186 MET A CA 1
ATOM 1485 C C . MET A 1 186 ? 5.355 -18.844 -5.065 1.00 36.88 186 MET A C 1
ATOM 1487 O O . MET A 1 186 ? 5.041 -18.153 -4.097 1.00 36.88 186 MET A O 1
ATOM 1491 N N . ASN A 1 187 ? 6.226 -19.851 -4.990 1.00 32.59 187 ASN A N 1
ATOM 1492 C CA . ASN A 1 187 ? 6.967 -20.280 -3.808 1.00 32.59 187 ASN A CA 1
ATOM 1493 C C . ASN A 1 187 ? 8.162 -19.366 -3.443 1.00 32.59 187 ASN A C 1
ATOM 1495 O O . ASN A 1 187 ? 8.731 -19.532 -2.370 1.00 32.59 187 ASN A O 1
ATOM 1499 N N . GLU A 1 188 ? 8.525 -18.375 -4.271 1.00 39.00 188 GLU A N 1
ATOM 1500 C CA . GLU A 1 188 ? 9.641 -17.442 -4.006 1.00 39.00 188 GLU A CA 1
ATOM 1501 C C . GLU A 1 188 ? 9.219 -15.986 -3.727 1.00 39.00 188 GLU A C 1
ATOM 1503 O O . GLU A 1 188 ? 10.059 -15.087 -3.669 1.00 39.00 188 GLU A O 1
ATOM 1508 N N . ARG A 1 189 ? 7.922 -15.713 -3.523 1.00 39.22 189 ARG A N 1
ATOM 1509 C CA . ARG A 1 189 ? 7.373 -14.338 -3.456 1.00 39.22 189 ARG A CA 1
ATOM 1510 C C . ARG A 1 189 ? 7.867 -13.445 -2.315 1.00 39.22 189 ARG A C 1
ATOM 1512 O O . ARG A 1 189 ? 7.492 -12.277 -2.278 1.00 39.22 189 ARG A O 1
ATOM 1519 N N . PHE A 1 190 ? 8.703 -13.957 -1.419 1.00 40.47 190 PHE A N 1
ATOM 1520 C CA . PHE A 1 190 ? 9.205 -13.216 -0.264 1.00 40.47 190 PHE A CA 1
ATOM 1521 C C . PHE A 1 190 ? 10.666 -13.550 0.081 1.00 40.47 190 PHE A C 1
ATOM 1523 O O . PHE A 1 190 ? 11.055 -13.567 1.251 1.00 40.47 190 PHE A O 1
ATOM 1530 N N . LYS A 1 191 ? 11.507 -13.762 -0.943 1.00 38.91 191 LYS A N 1
ATOM 1531 C CA . LYS A 1 191 ? 12.909 -13.311 -0.852 1.00 38.91 191 LYS A CA 1
ATOM 1532 C C . LYS A 1 191 ? 12.892 -11.798 -0.552 1.00 38.91 191 LYS A C 1
ATOM 1534 O O . LYS A 1 191 ? 11.904 -11.158 -0.929 1.00 38.91 191 LYS A O 1
ATOM 1539 N N . PRO A 1 192 ? 13.872 -11.237 0.184 1.00 41.50 192 PRO A N 1
ATOM 1540 C CA . PRO A 1 192 ? 13.872 -9.817 0.532 1.00 41.50 192 PRO A CA 1
ATOM 1541 C C . PRO A 1 192 ? 13.508 -8.992 -0.707 1.00 41.50 192 PRO A C 1
ATOM 1543 O O . PRO A 1 192 ? 14.125 -9.108 -1.764 1.00 41.50 192 PRO A O 1
ATOM 1546 N N . SER A 1 193 ? 12.364 -8.309 -0.635 1.00 57.88 193 SER A N 1
ATOM 1547 C CA . SER A 1 193 ? 11.905 -7.533 -1.778 1.00 57.88 193 SER A CA 1
ATOM 1548 C C . SER A 1 193 ? 12.847 -6.345 -1.913 1.00 57.88 193 SER A C 1
ATOM 1550 O O . SER A 1 193 ? 13.231 -5.770 -0.899 1.00 57.88 193 SER A O 1
ATOM 1552 N N . VAL A 1 194 ? 13.161 -5.923 -3.140 1.00 62.78 194 VAL A N 1
ATOM 1553 C CA . VAL A 1 194 ? 13.936 -4.690 -3.401 1.00 62.78 194 VAL A CA 1
ATOM 1554 C C . VAL A 1 194 ? 13.437 -3.523 -2.534 1.00 62.78 194 VAL A C 1
ATOM 1556 O O . VAL A 1 194 ? 14.211 -2.685 -2.088 1.00 62.78 194 VAL A O 1
ATOM 1559 N N . PHE A 1 195 ? 12.131 -3.489 -2.259 1.00 67.56 195 PHE A N 1
ATOM 1560 C CA . PHE A 1 195 ? 11.502 -2.512 -1.382 1.00 67.56 195 PHE A CA 1
ATOM 1561 C C . PHE A 1 195 ? 11.912 -2.676 0.084 1.00 67.56 195 PHE A C 1
ATOM 1563 O O . PHE A 1 195 ? 12.360 -1.705 0.683 1.00 67.56 195 PHE A O 1
ATOM 1570 N N . HIS A 1 196 ? 11.837 -3.889 0.630 1.00 67.12 196 HIS A N 1
ATOM 1571 C CA . HIS A 1 196 ? 12.308 -4.200 1.980 1.00 67.12 196 HIS A CA 1
ATOM 1572 C C . HIS A 1 196 ? 13.808 -3.922 2.149 1.00 67.12 196 HIS A C 1
ATOM 1574 O O . HIS A 1 196 ? 14.221 -3.327 3.141 1.00 67.12 196 HIS A O 1
ATOM 1580 N N . ASP A 1 197 ? 14.625 -4.302 1.167 1.00 68.50 197 ASP A N 1
ATOM 1581 C CA . ASP A 1 197 ? 16.066 -4.047 1.187 1.00 68.50 197 ASP A CA 1
ATOM 1582 C C . ASP A 1 197 ? 16.371 -2.556 1.162 1.00 68.50 197 ASP A C 1
ATOM 1584 O O . ASP A 1 197 ? 17.266 -2.091 1.872 1.00 68.50 197 ASP A O 1
ATOM 1588 N N . PHE A 1 198 ? 15.594 -1.780 0.409 1.00 72.56 198 PHE A N 1
ATOM 1589 C CA . PHE A 1 198 ? 15.711 -0.332 0.443 1.00 72.56 198 PHE A CA 1
ATOM 1590 C C . PHE A 1 198 ? 15.272 0.211 1.794 1.00 72.56 198 PHE A C 1
ATOM 1592 O O . PHE A 1 198 ? 16.060 0.924 2.397 1.00 72.56 198 PHE A O 1
ATOM 1599 N N . GLU A 1 199 ? 14.104 -0.170 2.319 1.00 72.69 199 GLU A N 1
ATOM 1600 C CA . GLU A 1 199 ? 13.628 0.216 3.658 1.00 72.69 199 GLU A CA 1
ATOM 1601 C C . GLU A 1 199 ? 14.627 -0.129 4.774 1.00 72.69 199 GLU A C 1
ATOM 1603 O O . GLU A 1 199 ? 14.786 0.642 5.725 1.00 72.69 199 GLU A O 1
ATOM 1608 N N . SER A 1 200 ? 15.361 -1.237 4.645 1.00 71.75 200 SER A N 1
ATOM 1609 C CA . SER A 1 200 ? 16.361 -1.674 5.624 1.00 71.75 200 SER A CA 1
ATOM 1610 C C . SER A 1 200 ? 17.500 -0.666 5.812 1.00 71.75 200 SER A C 1
ATOM 1612 O O . SER A 1 200 ? 18.004 -0.519 6.926 1.00 71.75 200 SER A O 1
ATOM 1614 N N . LEU A 1 201 ? 17.842 0.113 4.774 1.00 69.81 201 LEU A N 1
ATOM 1615 C CA . LEU A 1 201 ? 18.844 1.185 4.859 1.00 69.81 201 LEU A CA 1
ATOM 1616 C C . LEU A 1 201 ? 18.445 2.281 5.862 1.00 69.81 201 LEU A C 1
ATOM 1618 O O . LEU A 1 201 ? 19.295 3.036 6.329 1.00 69.81 201 LEU A O 1
ATOM 1622 N N . PHE A 1 202 ? 17.158 2.357 6.197 1.00 68.25 202 PHE A N 1
ATOM 1623 C CA . PHE A 1 202 ? 16.545 3.411 7.000 1.00 68.25 202 PHE A CA 1
ATOM 1624 C C . PHE A 1 202 ? 16.137 2.934 8.393 1.00 68.25 202 PHE A C 1
ATOM 1626 O O . PHE A 1 202 ? 15.943 3.752 9.295 1.00 68.25 202 PHE A O 1
ATOM 1633 N N . TYR A 1 203 ? 16.045 1.619 8.596 1.00 63.81 203 TYR A N 1
ATOM 1634 C CA . TYR A 1 203 ? 15.684 1.003 9.874 1.00 63.81 203 TYR A CA 1
ATOM 1635 C C . TYR A 1 203 ? 16.565 1.472 11.053 1.00 63.81 203 TYR A C 1
ATOM 1637 O O . TYR A 1 203 ? 16.022 1.810 12.109 1.00 63.81 203 TYR A O 1
ATOM 1645 N N . PRO A 1 204 ? 17.902 1.612 10.896 1.00 62.00 204 PRO A N 1
ATOM 1646 C CA . PRO A 1 204 ? 18.765 2.151 11.951 1.00 62.00 204 PRO A CA 1
ATOM 1647 C C . PRO A 1 204 ? 18.448 3.604 12.336 1.00 62.00 204 PRO A C 1
ATOM 1649 O O . PRO A 1 204 ? 18.735 4.025 13.458 1.00 62.00 204 PRO A O 1
ATOM 1652 N N . CYS A 1 205 ? 17.865 4.380 11.419 1.00 58.03 205 CYS A N 1
ATOM 1653 C CA . CYS A 1 205 ? 17.489 5.779 11.625 1.00 58.03 205 CYS A CA 1
ATOM 1654 C C . CYS A 1 205 ? 16.124 5.892 12.313 1.00 58.03 205 CYS A C 1
ATOM 1656 O O . CYS A 1 205 ? 15.932 6.750 13.172 1.00 58.03 205 CYS A O 1
ATOM 1658 N N . ILE A 1 206 ? 15.195 5.004 11.947 1.00 55.78 206 ILE A N 1
ATOM 1659 C CA . ILE A 1 206 ? 13.834 4.906 12.489 1.00 55.78 206 ILE A CA 1
ATOM 1660 C C . ILE A 1 206 ? 13.851 4.687 14.009 1.00 55.78 206 ILE A C 1
ATOM 1662 O O . ILE A 1 206 ? 13.097 5.340 14.731 1.00 55.78 206 ILE A O 1
ATOM 1666 N N . ASN A 1 207 ? 14.764 3.850 14.506 1.00 51.50 207 ASN A N 1
ATOM 1667 C CA . ASN A 1 207 ? 14.881 3.537 15.935 1.00 51.50 207 ASN A CA 1
ATOM 1668 C C . ASN A 1 207 ? 15.402 4.701 16.798 1.00 51.50 207 ASN A C 1
ATOM 1670 O O . ASN A 1 207 ? 15.286 4.647 18.018 1.00 51.50 207 ASN A O 1
ATOM 1674 N N . LYS A 1 208 ? 15.974 5.752 16.195 1.00 53.62 208 LYS A N 1
ATOM 1675 C CA . LYS A 1 208 ? 16.604 6.870 16.924 1.00 53.62 208 LYS A CA 1
ATOM 1676 C C . LYS A 1 208 ? 15.684 8.077 17.141 1.00 53.62 208 LYS A C 1
ATOM 1678 O O . LYS A 1 208 ? 16.125 9.069 17.712 1.00 53.62 208 LYS A O 1
ATOM 1683 N N . GLY A 1 209 ? 14.427 8.006 16.696 1.00 51.19 209 GLY A N 1
ATOM 1684 C CA . GLY A 1 209 ? 13.507 9.145 16.707 1.00 51.19 209 GLY A CA 1
ATOM 1685 C C . GLY A 1 209 ? 13.866 10.175 15.628 1.00 51.19 209 GLY A C 1
ATOM 1686 O O . GLY A 1 209 ? 15.038 10.481 15.380 1.00 51.19 209 GLY A O 1
ATOM 1687 N N . ILE A 1 210 ? 12.854 10.677 14.918 1.00 54.91 210 ILE A N 1
ATOM 1688 C CA . ILE A 1 210 ? 13.059 11.528 13.742 1.00 54.91 210 ILE A CA 1
ATOM 1689 C C . ILE A 1 210 ? 12.099 12.735 13.782 1.00 54.91 210 ILE A C 1
ATOM 1691 O O . ILE A 1 210 ? 10.895 12.517 13.897 1.00 54.91 210 ILE A O 1
ATOM 1695 N N . PRO A 1 211 ? 12.606 13.982 13.669 1.00 52.72 211 PRO A N 1
ATOM 1696 C CA . PRO A 1 211 ? 11.791 15.195 13.504 1.00 52.72 211 PRO A CA 1
ATOM 1697 C C . PRO A 1 211 ? 11.022 15.235 12.168 1.00 52.72 211 PRO A C 1
ATOM 1699 O O . PRO A 1 211 ? 11.471 14.657 11.179 1.00 52.72 211 PRO A O 1
ATOM 1702 N N . SER A 1 212 ? 9.896 15.956 12.104 1.00 50.50 212 SER A N 1
ATOM 1703 C CA . SER A 1 212 ? 8.995 16.016 10.928 1.00 50.50 212 SER A CA 1
ATOM 1704 C C . SER A 1 212 ? 9.625 16.703 9.727 1.00 50.50 212 SER A C 1
ATOM 1706 O O . SER A 1 212 ? 9.408 16.315 8.575 1.00 50.50 212 SER A O 1
ATOM 1708 N N . ASP A 1 213 ? 10.432 17.720 10.007 1.00 59.47 213 ASP A N 1
ATOM 1709 C CA . ASP A 1 213 ? 10.874 18.707 9.031 1.00 59.47 213 ASP A CA 1
ATOM 1710 C C . ASP A 1 213 ? 12.375 18.618 8.805 1.00 59.47 213 ASP A C 1
ATOM 1712 O O . ASP A 1 213 ? 13.099 19.601 8.890 1.00 59.47 213 ASP A O 1
ATOM 1716 N N . LEU A 1 214 ? 12.848 17.410 8.492 1.00 65.88 214 LEU A N 1
ATOM 1717 C CA . LEU A 1 214 ? 14.240 17.223 8.097 1.00 65.88 214 LEU A CA 1
ATOM 1718 C C . LEU A 1 214 ? 14.540 18.011 6.817 1.00 65.88 214 LEU A C 1
ATOM 1720 O O . LEU A 1 214 ? 13.802 17.912 5.829 1.00 65.88 214 LEU A O 1
ATOM 1724 N N . SER A 1 215 ? 15.663 18.712 6.776 1.00 75.69 215 SER A N 1
ATOM 1725 C CA . SER A 1 215 ? 16.266 19.139 5.516 1.00 75.69 215 SER A CA 1
ATOM 1726 C C . SER A 1 215 ? 16.753 17.912 4.721 1.00 75.69 215 SER A C 1
ATOM 1728 O O . SER A 1 215 ? 16.844 16.794 5.240 1.00 75.69 215 SER A O 1
ATOM 1730 N N . ASN A 1 216 ? 17.070 18.080 3.433 1.00 76.12 216 ASN A N 1
ATOM 1731 C CA . ASN A 1 216 ? 17.676 16.989 2.653 1.00 76.12 216 ASN A CA 1
ATOM 1732 C C . ASN A 1 216 ? 19.036 16.567 3.234 1.00 76.12 216 ASN A C 1
ATOM 1734 O O . ASN A 1 216 ? 19.375 15.387 3.208 1.00 76.12 216 ASN A O 1
ATOM 1738 N N . GLU A 1 217 ? 19.797 17.520 3.767 1.00 78.62 217 GLU A N 1
ATOM 1739 C CA . GLU A 1 217 ? 21.101 17.271 4.384 1.00 78.62 217 GLU A CA 1
ATOM 1740 C C . GLU A 1 217 ? 20.950 16.441 5.655 1.00 78.62 217 GLU A C 1
ATOM 1742 O O . GLU A 1 217 ? 21.661 15.455 5.829 1.00 78.62 217 GLU A O 1
ATOM 1747 N N . GLU A 1 218 ? 19.966 16.754 6.497 1.00 75.75 218 GLU A N 1
ATOM 1748 C CA . GLU A 1 218 ? 19.683 15.975 7.704 1.00 75.75 218 GLU A CA 1
ATOM 1749 C C . GLU A 1 218 ? 19.122 14.587 7.371 1.00 75.75 218 GLU A C 1
ATOM 1751 O O . GLU A 1 218 ? 19.448 13.603 8.038 1.00 75.75 218 GLU A O 1
ATOM 1756 N N . PHE A 1 219 ? 18.305 14.483 6.318 1.00 76.88 219 PHE A N 1
ATOM 1757 C CA . PHE A 1 219 ? 17.801 13.207 5.812 1.00 76.88 219 PHE A CA 1
ATOM 1758 C C . PHE A 1 219 ? 18.944 12.288 5.363 1.00 76.88 219 PHE A C 1
ATOM 1760 O O . PHE A 1 219 ? 18.981 11.128 5.779 1.00 76.88 219 PHE A O 1
ATOM 1767 N N . TYR A 1 220 ? 19.883 12.796 4.557 1.00 79.62 220 TYR A N 1
ATOM 1768 C CA . TYR A 1 220 ? 21.051 12.031 4.110 1.00 79.62 220 TYR A CA 1
ATOM 1769 C C . TYR A 1 220 ? 22.018 11.752 5.266 1.00 79.62 220 TYR A C 1
ATOM 1771 O O . TYR A 1 220 ? 22.434 10.609 5.457 1.00 79.62 220 TYR A O 1
ATOM 1779 N N . GLY A 1 221 ? 22.306 12.753 6.100 1.00 76.44 221 GLY A N 1
ATOM 1780 C CA . GLY A 1 221 ? 23.194 12.612 7.252 1.00 76.44 221 GLY A CA 1
ATOM 1781 C C . GLY A 1 221 ? 22.733 11.515 8.211 1.00 76.44 221 GLY A C 1
ATOM 1782 O O . GLY A 1 221 ? 23.540 10.694 8.648 1.00 76.44 221 GLY A O 1
ATOM 1783 N N . ARG A 1 222 ? 21.421 11.406 8.462 1.00 74.94 222 ARG A N 1
ATOM 1784 C CA . ARG A 1 222 ? 20.854 10.331 9.293 1.00 74.94 222 ARG A CA 1
ATOM 1785 C C . ARG A 1 222 ? 21.055 8.935 8.708 1.00 74.94 222 ARG A C 1
ATOM 1787 O O . ARG A 1 222 ? 21.152 7.991 9.486 1.00 74.94 222 ARG A O 1
ATOM 1794 N N . LEU A 1 223 ? 21.178 8.805 7.388 1.00 74.38 223 LEU A N 1
ATOM 1795 C CA . LEU A 1 223 ? 21.475 7.541 6.698 1.00 74.38 223 LEU A CA 1
ATOM 1796 C C . LEU A 1 223 ? 22.952 7.178 6.645 1.00 74.38 223 LEU A C 1
ATOM 1798 O O . LEU A 1 223 ? 23.325 6.178 6.015 1.00 74.38 223 LEU A O 1
ATOM 1802 N N . GLY A 1 224 ? 23.806 8.023 7.222 1.00 78.19 224 GLY A N 1
ATOM 1803 C CA . GLY A 1 224 ? 25.242 7.917 7.025 1.00 78.19 224 GLY A CA 1
ATOM 1804 C C . GLY A 1 224 ? 25.600 7.981 5.540 1.00 78.19 224 GLY A C 1
ATOM 1805 O O . GLY A 1 224 ? 26.403 7.172 5.080 1.00 78.19 224 GLY A O 1
ATOM 1806 N N . VAL A 1 225 ? 24.945 8.866 4.778 1.00 82.62 225 VAL A N 1
ATOM 1807 C CA . VAL A 1 225 ? 25.353 9.229 3.413 1.00 82.62 225 VAL A CA 1
ATOM 1808 C C . VAL A 1 225 ? 25.485 10.740 3.314 1.00 82.62 225 VAL A C 1
ATOM 1810 O O . VAL A 1 225 ? 24.742 11.486 3.944 1.00 82.62 225 VAL A O 1
ATOM 1813 N N . LYS A 1 226 ? 26.439 11.214 2.520 1.00 83.44 226 LYS A N 1
ATOM 1814 C CA . LYS A 1 226 ? 26.729 12.650 2.409 1.00 83.44 226 LYS A CA 1
ATOM 1815 C C . LYS A 1 226 ? 25.770 13.362 1.465 1.00 83.44 226 LYS A C 1
ATOM 1817 O O . LYS A 1 226 ? 25.536 14.557 1.597 1.00 83.44 226 LYS A O 1
ATOM 1822 N N . ASN A 1 227 ? 25.261 12.650 0.462 1.00 85.00 227 ASN A N 1
ATOM 1823 C CA . ASN A 1 227 ? 24.425 13.229 -0.580 1.00 85.00 227 ASN A CA 1
ATOM 1824 C C . ASN A 1 227 ? 23.600 12.166 -1.319 1.00 85.00 227 ASN A C 1
ATOM 1826 O O . ASN A 1 227 ? 23.747 10.956 -1.136 1.00 85.00 227 ASN A O 1
ATOM 1830 N N . LYS A 1 228 ? 22.766 12.653 -2.237 1.00 86.25 228 LYS A N 1
ATOM 1831 C CA . LYS A 1 228 ? 21.907 11.845 -3.102 1.00 86.25 228 LYS A CA 1
ATOM 1832 C C . LYS A 1 228 ? 22.658 10.821 -3.962 1.00 86.25 228 LYS A C 1
ATOM 1834 O O . LYS A 1 228 ? 22.143 9.731 -4.188 1.00 86.25 228 LYS A O 1
ATOM 1839 N N . LYS A 1 229 ? 23.853 11.156 -4.465 1.00 87.06 229 LYS A N 1
ATOM 1840 C CA . LYS A 1 229 ? 24.637 10.255 -5.329 1.00 87.06 229 LYS A CA 1
ATOM 1841 C C . LYS A 1 229 ? 25.067 9.012 -4.554 1.00 87.06 229 LYS A C 1
ATOM 1843 O O . LYS A 1 229 ? 24.963 7.902 -5.065 1.00 87.06 229 LYS A O 1
ATOM 1848 N N . GLU A 1 230 ? 25.503 9.199 -3.315 1.00 87.31 230 GLU A N 1
ATOM 1849 C CA . GLU A 1 230 ? 25.862 8.100 -2.420 1.00 87.31 230 GLU A CA 1
ATOM 1850 C C . GLU A 1 230 ? 24.639 7.264 -2.017 1.00 87.31 230 GLU A C 1
ATOM 1852 O O . GLU A 1 230 ? 24.714 6.036 -2.020 1.00 87.31 230 GLU A O 1
ATOM 1857 N N . LEU A 1 231 ? 23.488 7.902 -1.768 1.00 84.50 231 LEU A N 1
ATOM 1858 C CA . LEU A 1 231 ? 22.232 7.183 -1.532 1.00 84.50 231 LEU A CA 1
ATOM 1859 C C . LEU A 1 231 ? 21.853 6.288 -2.719 1.00 84.50 231 LEU A C 1
ATOM 1861 O O . LEU A 1 231 ? 21.534 5.116 -2.541 1.00 84.50 231 LEU A O 1
ATOM 1865 N N . TYR A 1 232 ? 21.908 6.830 -3.935 1.00 87.62 232 TYR A N 1
ATOM 1866 C CA . TYR A 1 232 ? 21.581 6.074 -5.142 1.00 87.62 232 TYR A CA 1
ATOM 1867 C C . TYR A 1 232 ? 22.554 4.919 -5.368 1.00 87.62 232 TYR A C 1
ATOM 1869 O O . TYR A 1 232 ? 22.117 3.855 -5.789 1.00 87.62 232 TYR A O 1
ATOM 1877 N N . LYS A 1 233 ? 23.840 5.083 -5.035 1.00 86.38 233 LYS A N 1
ATOM 1878 C CA . LYS A 1 233 ? 24.798 3.972 -5.055 1.00 86.38 233 LYS A CA 1
ATOM 1879 C C . LYS A 1 233 ? 24.353 2.841 -4.119 1.00 86.38 233 LYS A C 1
ATOM 1881 O O . LYS A 1 233 ? 24.272 1.705 -4.567 1.00 86.38 233 LYS A O 1
ATOM 1886 N N . LYS A 1 234 ? 23.962 3.152 -2.875 1.00 84.31 234 LYS A N 1
ATOM 1887 C CA . LYS A 1 234 ? 23.425 2.142 -1.941 1.00 84.31 234 LYS A CA 1
ATOM 1888 C C . LYS A 1 234 ? 22.168 1.448 -2.487 1.00 84.31 234 LYS A C 1
ATOM 1890 O O . LYS A 1 234 ? 22.017 0.246 -2.297 1.00 84.31 234 LYS A O 1
ATOM 1895 N N . PHE A 1 235 ? 21.281 2.171 -3.179 1.00 83.38 235 PHE A N 1
ATOM 1896 C CA . PHE A 1 235 ? 20.123 1.563 -3.855 1.00 83.38 235 PHE A CA 1
ATOM 1897 C C . PHE A 1 235 ? 20.524 0.644 -5.009 1.00 83.38 235 PHE A C 1
ATOM 1899 O O . PHE A 1 235 ? 19.924 -0.414 -5.163 1.00 83.38 235 PHE A O 1
ATOM 1906 N N . VAL A 1 236 ? 21.532 1.007 -5.806 1.00 81.38 236 VAL A N 1
ATOM 1907 C CA . VAL A 1 236 ? 22.066 0.113 -6.844 1.00 81.38 236 VAL A CA 1
ATOM 1908 C C . VAL A 1 236 ? 22.607 -1.164 -6.211 1.00 81.38 236 VAL A C 1
ATOM 1910 O O . VAL A 1 236 ? 22.214 -2.245 -6.636 1.00 81.38 236 VAL A O 1
ATOM 1913 N N . ASP A 1 237 ? 23.440 -1.051 -5.176 1.00 80.06 237 ASP A N 1
ATOM 1914 C CA . ASP A 1 237 ? 24.046 -2.207 -4.506 1.00 80.06 237 ASP A CA 1
ATOM 1915 C C . ASP A 1 237 ? 22.962 -3.140 -3.928 1.00 80.06 237 ASP A C 1
ATOM 1917 O O . ASP A 1 237 ? 22.943 -4.331 -4.227 1.00 80.06 237 ASP A O 1
ATOM 1921 N N . LYS A 1 238 ? 21.965 -2.585 -3.222 1.00 76.50 238 LYS A N 1
ATOM 1922 C CA . LYS A 1 238 ? 20.821 -3.348 -2.690 1.00 76.50 238 LYS A CA 1
ATOM 1923 C C . LYS A 1 238 ? 19.959 -3.990 -3.775 1.00 76.50 238 LYS A C 1
ATOM 1925 O O . LYS A 1 238 ? 19.488 -5.110 -3.617 1.00 76.50 238 LYS A O 1
ATOM 1930 N N . TYR A 1 239 ? 19.739 -3.286 -4.882 1.00 74.25 239 TYR A N 1
ATOM 1931 C CA . TYR A 1 239 ? 19.002 -3.839 -6.013 1.00 74.25 239 TYR A CA 1
ATOM 1932 C C . TYR A 1 239 ? 19.749 -5.024 -6.629 1.00 74.25 239 TYR A C 1
ATOM 1934 O O . TYR A 1 239 ? 19.120 -6.022 -6.973 1.00 74.25 239 TYR A O 1
ATOM 1942 N N . ARG A 1 240 ? 21.082 -4.932 -6.733 1.00 72.69 240 ARG A N 1
ATOM 1943 C CA . ARG A 1 240 ? 21.916 -6.030 -7.227 1.00 72.69 240 ARG A CA 1
ATOM 1944 C C . ARG A 1 240 ? 21.811 -7.250 -6.322 1.00 72.69 240 ARG A C 1
ATOM 1946 O O . ARG A 1 240 ? 21.423 -8.302 -6.814 1.00 72.69 240 ARG A O 1
ATOM 1953 N N . GLU A 1 241 ? 22.018 -7.074 -5.017 1.00 71.94 241 GLU A N 1
ATOM 1954 C CA . GLU A 1 241 ? 21.864 -8.137 -4.010 1.00 71.94 241 GLU A CA 1
ATOM 1955 C C . GLU A 1 241 ? 20.504 -8.851 -4.137 1.00 71.94 241 GLU A C 1
ATOM 1957 O O . GLU A 1 241 ? 20.434 -10.080 -4.184 1.00 71.94 241 GLU A O 1
ATOM 1962 N N . ALA A 1 242 ? 19.410 -8.091 -4.259 1.00 68.81 242 ALA A N 1
ATOM 1963 C CA . ALA A 1 242 ? 18.067 -8.654 -4.381 1.00 68.81 242 ALA A CA 1
ATOM 1964 C C . ALA A 1 242 ? 17.892 -9.508 -5.650 1.00 68.81 242 ALA A C 1
ATOM 1966 O O . ALA A 1 242 ? 17.250 -10.562 -5.610 1.00 68.81 242 ALA A O 1
ATOM 1967 N N . VAL A 1 243 ? 18.464 -9.078 -6.780 1.00 68.12 243 VAL A N 1
ATOM 1968 C CA . VAL A 1 243 ? 18.409 -9.843 -8.034 1.00 68.12 243 VAL A CA 1
ATOM 1969 C C . VAL A 1 243 ? 19.293 -11.089 -7.965 1.00 68.12 243 VAL A C 1
ATOM 1971 O O . VAL A 1 243 ? 18.855 -12.148 -8.409 1.00 68.12 243 VAL A O 1
ATOM 1974 N N . GLU A 1 244 ? 20.483 -11.003 -7.365 1.00 67.62 244 GLU A N 1
ATOM 1975 C CA . GLU A 1 244 ? 21.369 -12.158 -7.159 1.00 67.62 244 GLU A CA 1
ATOM 1976 C C . GLU A 1 244 ? 20.684 -13.249 -6.324 1.00 67.62 244 GLU A C 1
ATOM 1978 O O . GLU A 1 244 ? 20.720 -14.428 -6.673 1.00 67.62 244 GLU A O 1
ATOM 1983 N N . ILE A 1 245 ? 19.973 -12.862 -5.261 1.00 64.25 245 ILE A N 1
ATOM 1984 C CA . ILE A 1 245 ? 19.213 -13.795 -4.417 1.00 64.25 245 ILE A CA 1
ATOM 1985 C C . ILE A 1 245 ? 18.014 -14.385 -5.178 1.00 64.25 245 ILE A C 1
ATOM 1987 O O . ILE A 1 245 ? 17.703 -15.576 -5.048 1.00 64.25 245 ILE A O 1
ATOM 1991 N N . ALA A 1 246 ? 17.298 -13.566 -5.952 1.00 57.12 246 ALA A N 1
ATOM 1992 C CA . ALA A 1 246 ? 16.127 -13.999 -6.712 1.00 57.12 246 ALA A CA 1
ATOM 1993 C C . ALA A 1 246 ? 16.489 -14.920 -7.882 1.00 57.12 246 ALA A C 1
ATOM 1995 O O . ALA A 1 246 ? 15.706 -15.798 -8.238 1.00 57.12 246 ALA A O 1
ATOM 1996 N N . SER A 1 247 ? 17.656 -14.737 -8.490 1.00 61.66 247 SER A N 1
ATOM 1997 C CA . SER A 1 247 ? 18.047 -15.445 -9.707 1.00 61.66 247 SER A CA 1
ATOM 1998 C C . SER A 1 247 ? 19.563 -15.669 -9.744 1.00 61.66 247 SER A C 1
ATOM 2000 O O . SER A 1 247 ? 20.252 -15.076 -10.573 1.00 61.66 247 SER A O 1
ATOM 2002 N N . PRO A 1 248 ? 20.099 -16.554 -8.881 1.00 60.44 248 PRO A N 1
ATOM 2003 C CA . PRO A 1 248 ? 21.545 -16.744 -8.720 1.00 60.44 248 PRO A CA 1
ATOM 2004 C C . PRO A 1 248 ? 22.246 -17.223 -9.999 1.00 60.44 248 PRO A C 1
ATOM 2006 O O . PRO A 1 248 ? 23.419 -16.936 -10.204 1.00 60.44 248 PRO A O 1
ATOM 2009 N N . ASN A 1 249 ? 21.516 -17.892 -10.897 1.00 58.91 249 ASN A N 1
ATOM 2010 C CA . ASN A 1 249 ? 22.030 -18.362 -12.188 1.00 58.91 249 ASN A CA 1
ATOM 2011 C C . ASN A 1 249 ? 22.016 -17.282 -13.290 1.00 58.91 249 ASN A C 1
ATOM 2013 O O . ASN A 1 249 ? 22.582 -17.498 -14.357 1.00 58.91 249 ASN A O 1
ATOM 2017 N N . ASP A 1 250 ? 21.364 -16.139 -13.050 1.00 57.03 250 ASP A N 1
ATOM 2018 C CA . ASP A 1 250 ? 21.260 -15.012 -13.991 1.00 57.03 250 ASP A CA 1
ATOM 2019 C C . ASP A 1 250 ? 22.281 -13.894 -13.684 1.00 57.03 250 ASP A C 1
ATOM 2021 O O . ASP A 1 250 ? 22.255 -12.816 -14.295 1.00 57.03 250 ASP A O 1
ATOM 2025 N N . VAL A 1 251 ? 23.190 -14.158 -12.743 1.00 56.78 251 VAL A N 1
ATOM 2026 C CA . VAL A 1 251 ? 24.345 -13.328 -12.400 1.00 56.78 251 VAL A CA 1
ATOM 2027 C C . VAL A 1 251 ? 25.543 -13.916 -13.127 1.00 56.78 251 VAL A C 1
ATOM 2029 O O . VAL A 1 251 ? 25.949 -15.052 -12.889 1.00 56.78 251 VAL A O 1
ATOM 2032 N N . ARG A 1 252 ? 26.100 -13.160 -14.067 1.00 58.44 252 ARG A N 1
ATOM 2033 C CA . ARG A 1 252 ? 27.304 -13.571 -14.788 1.00 58.44 252 ARG A CA 1
ATOM 2034 C C . ARG A 1 252 ? 28.480 -13.672 -13.816 1.00 58.44 252 ARG A C 1
ATOM 2036 O O . ARG A 1 252 ? 28.544 -12.952 -12.824 1.00 58.44 252 ARG A O 1
ATOM 2043 N N . SER A 1 253 ? 29.464 -14.499 -14.157 1.00 54.12 253 SER A N 1
ATOM 2044 C CA . SER A 1 253 ? 30.707 -14.660 -13.387 1.00 54.12 253 SER A CA 1
ATOM 2045 C C . SER A 1 253 ? 31.514 -13.363 -13.209 1.00 54.12 253 SER A C 1
ATOM 2047 O O . SER A 1 253 ? 32.357 -13.291 -12.322 1.00 54.12 253 SER A O 1
ATOM 2049 N N . ASP A 1 254 ? 31.246 -12.330 -14.017 1.00 59.47 254 ASP A N 1
ATOM 2050 C CA . ASP A 1 254 ? 31.802 -10.978 -13.887 1.00 59.47 254 ASP A CA 1
ATOM 2051 C C . ASP A 1 254 ? 30.971 -10.050 -12.972 1.00 59.47 254 ASP A C 1
ATOM 2053 O O . ASP A 1 254 ? 31.185 -8.837 -12.968 1.00 59.47 254 ASP A O 1
ATOM 2057 N N . GLY A 1 255 ? 30.007 -10.597 -12.221 1.00 52.41 255 GLY A N 1
ATOM 2058 C CA . GLY A 1 255 ? 29.119 -9.856 -11.320 1.00 52.41 255 GLY A CA 1
ATOM 2059 C C . GL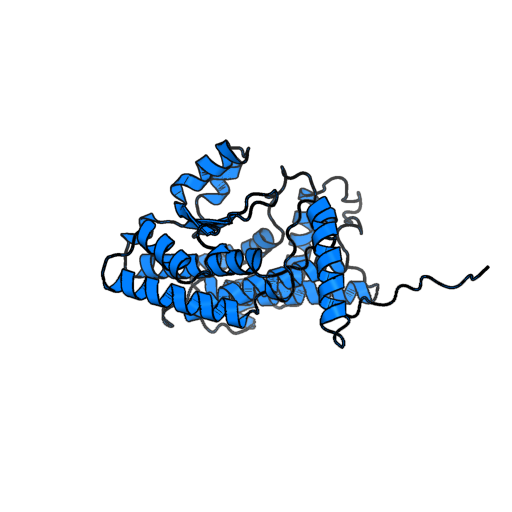Y A 1 255 ? 28.036 -9.042 -12.035 1.00 52.41 255 GLY A C 1
ATOM 2060 O O . GLY A 1 255 ? 27.364 -8.219 -11.412 1.00 52.41 255 GLY A O 1
ATOM 2061 N N . LYS A 1 256 ? 27.862 -9.216 -13.355 1.00 57.38 256 LYS A N 1
ATOM 2062 C CA . LYS A 1 256 ? 26.840 -8.495 -14.126 1.00 57.38 256 LYS A CA 1
ATOM 2063 C C . LYS A 1 256 ? 25.521 -9.252 -14.141 1.00 57.38 256 LYS A C 1
ATOM 2065 O O . LYS A 1 256 ? 25.458 -10.431 -14.474 1.00 57.38 256 LYS A O 1
ATOM 2070 N N . ILE A 1 257 ? 24.446 -8.534 -13.864 1.00 57.22 257 ILE A N 1
ATOM 2071 C CA . ILE A 1 257 ? 23.086 -9.069 -13.866 1.00 57.22 257 ILE A CA 1
ATOM 2072 C C . ILE A 1 257 ? 22.541 -9.123 -15.295 1.00 57.22 257 ILE A C 1
ATOM 2074 O O . ILE A 1 257 ? 22.750 -8.204 -16.091 1.00 57.22 257 ILE A O 1
ATOM 2078 N N . SER A 1 258 ? 21.811 -10.192 -15.614 1.00 57.06 258 SER A N 1
ATOM 2079 C CA . SER A 1 258 ? 21.100 -10.355 -16.884 1.00 57.06 258 SER A CA 1
ATOM 2080 C C . SER A 1 258 ? 20.205 -9.153 -17.243 1.00 57.06 258 SER A C 1
ATOM 2082 O O . SER A 1 258 ? 19.424 -8.650 -16.427 1.00 57.06 258 SER A O 1
ATOM 2084 N N . SER A 1 259 ? 20.240 -8.742 -18.517 1.00 55.75 259 SER A N 1
ATOM 2085 C CA . SER A 1 259 ? 19.420 -7.651 -19.078 1.00 55.75 259 SER A CA 1
ATOM 2086 C C . SER A 1 259 ? 17.910 -7.907 -18.995 1.00 55.75 259 SER A C 1
ATOM 2088 O O . SER A 1 259 ? 17.111 -6.978 -19.115 1.00 55.75 259 SER A O 1
ATOM 2090 N N . LYS A 1 260 ? 17.499 -9.153 -18.730 1.00 53.94 260 LYS A N 1
ATOM 2091 C CA . LYS A 1 260 ? 16.099 -9.522 -18.492 1.00 53.94 260 LYS A CA 1
ATOM 2092 C C . LYS A 1 260 ? 15.506 -8.817 -17.263 1.00 53.94 260 LYS A C 1
ATOM 2094 O O . LYS A 1 260 ? 14.322 -8.486 -17.292 1.00 53.94 260 LYS A O 1
ATOM 2099 N N . TYR A 1 261 ? 16.304 -8.542 -16.225 1.00 56.62 261 TYR A N 1
ATOM 2100 C CA . TYR A 1 261 ? 15.842 -7.886 -14.989 1.00 56.62 261 TYR A CA 1
ATOM 2101 C C . TYR A 1 261 ? 16.129 -6.380 -14.959 1.00 56.62 261 TYR A C 1
ATOM 2103 O O . TYR A 1 261 ? 15.348 -5.620 -14.387 1.00 56.62 261 TYR A O 1
ATOM 2111 N N . ILE A 1 262 ? 17.187 -5.936 -15.645 1.00 64.94 262 ILE A N 1
ATOM 2112 C CA . ILE A 1 262 ? 17.563 -4.522 -15.786 1.00 64.94 262 ILE A CA 1
ATOM 2113 C C . ILE A 1 262 ? 16.974 -3.980 -17.091 1.00 64.94 262 ILE A C 1
ATOM 2115 O O . ILE A 1 262 ? 17.668 -3.789 -18.087 1.00 64.94 262 ILE A O 1
ATOM 2119 N N . ASN A 1 263 ? 15.660 -3.752 -17.094 1.00 65.38 263 ASN A N 1
ATOM 2120 C CA . ASN A 1 263 ? 14.967 -3.167 -18.238 1.00 65.38 263 ASN A CA 1
ATOM 2121 C C . ASN A 1 263 ? 14.058 -2.001 -17.824 1.00 65.38 263 ASN A C 1
ATOM 2123 O O . ASN A 1 263 ? 13.672 -1.851 -16.661 1.00 65.38 263 ASN A O 1
ATOM 2127 N N . LYS A 1 264 ? 13.721 -1.159 -18.804 1.00 69.38 264 LYS A N 1
ATOM 2128 C CA . LYS A 1 264 ? 12.932 0.060 -18.605 1.00 69.38 264 LYS A CA 1
ATOM 2129 C C . LYS A 1 264 ? 11.580 -0.225 -17.943 1.00 69.38 264 LYS A C 1
ATOM 2131 O O . LYS A 1 264 ? 11.200 0.479 -17.011 1.00 69.38 264 LYS A O 1
ATOM 2136 N N . ASP A 1 265 ? 10.885 -1.268 -18.386 1.00 63.44 265 ASP A N 1
ATOM 2137 C CA . ASP A 1 265 ? 9.544 -1.602 -17.902 1.00 63.44 265 ASP A CA 1
ATOM 2138 C C . ASP A 1 265 ? 9.561 -2.056 -16.435 1.00 63.44 265 ASP A C 1
ATOM 2140 O O . ASP A 1 265 ? 8.665 -1.707 -15.663 1.00 63.44 265 ASP A O 1
ATOM 2144 N N . CYS A 1 266 ? 10.617 -2.763 -16.019 1.00 69.25 266 CYS A N 1
ATOM 2145 C CA . CYS A 1 266 ? 10.869 -3.127 -14.625 1.00 69.25 266 CYS A CA 1
ATOM 2146 C C . CYS A 1 266 ? 11.018 -1.875 -13.743 1.00 69.25 266 CYS A C 1
ATOM 2148 O O . CYS A 1 266 ? 10.328 -1.729 -12.730 1.00 69.25 266 CYS A O 1
ATOM 2150 N N . PHE A 1 267 ? 11.858 -0.921 -14.156 1.00 74.06 267 PHE A N 1
ATOM 2151 C CA . PHE A 1 267 ? 12.058 0.323 -13.411 1.00 74.06 267 PHE A CA 1
ATOM 2152 C C . PHE A 1 267 ? 10.821 1.227 -13.409 1.00 74.06 267 PHE A C 1
ATOM 2154 O O . PHE A 1 267 ? 10.499 1.815 -12.377 1.00 74.06 267 PHE A O 1
ATOM 2161 N N . ASP A 1 268 ? 10.076 1.306 -14.511 1.00 69.38 268 ASP A N 1
ATOM 2162 C CA . ASP A 1 268 ? 8.817 2.056 -14.560 1.00 69.38 268 ASP A CA 1
ATOM 2163 C C . ASP A 1 268 ? 7.757 1.452 -13.630 1.00 69.38 268 ASP A C 1
ATOM 2165 O O . ASP A 1 268 ? 7.035 2.180 -12.938 1.00 69.38 268 ASP A O 1
ATOM 2169 N N . TYR A 1 269 ? 7.703 0.122 -13.543 1.00 70.81 269 TYR A N 1
ATOM 2170 C CA . TYR A 1 269 ? 6.844 -0.573 -12.594 1.00 70.81 269 TYR A CA 1
ATOM 2171 C C . TYR A 1 269 ? 7.245 -0.289 -11.140 1.00 70.81 269 TYR A C 1
ATOM 2173 O O . TYR A 1 269 ? 6.400 0.122 -10.339 1.00 70.81 269 TYR A O 1
ATOM 2181 N N . MET A 1 270 ? 8.528 -0.441 -10.796 1.00 75.81 270 MET A N 1
ATOM 2182 C CA . MET A 1 270 ? 9.022 -0.157 -9.444 1.00 75.81 270 MET A CA 1
ATOM 2183 C C . MET A 1 270 ? 8.819 1.314 -9.063 1.00 75.81 270 MET A C 1
ATOM 2185 O O . MET A 1 270 ? 8.381 1.616 -7.953 1.00 75.81 270 MET A O 1
ATOM 2189 N N . ARG A 1 271 ? 9.022 2.246 -10.002 1.00 81.50 271 ARG A N 1
ATOM 2190 C CA . ARG A 1 271 ? 8.686 3.664 -9.827 1.00 81.50 271 ARG A CA 1
ATOM 2191 C C . ARG A 1 271 ? 7.211 3.849 -9.488 1.00 81.50 271 ARG A C 1
ATOM 2193 O O . ARG A 1 271 ? 6.888 4.636 -8.597 1.00 81.50 271 ARG A O 1
ATOM 2200 N N . LYS A 1 272 ? 6.304 3.182 -10.206 1.00 75.94 272 LYS A N 1
ATOM 2201 C CA . LYS A 1 272 ? 4.865 3.272 -9.930 1.00 75.94 272 LYS A CA 1
ATOM 2202 C C . LYS A 1 272 ? 4.548 2.763 -8.524 1.00 75.94 272 LYS A C 1
ATOM 2204 O O . LYS A 1 272 ? 3.883 3.471 -7.778 1.00 75.94 272 LYS A O 1
ATOM 2209 N N . LYS A 1 273 ? 5.094 1.606 -8.142 1.00 76.75 273 LYS A N 1
ATOM 2210 C CA . LYS A 1 273 ? 4.929 1.031 -6.799 1.00 76.75 273 LYS A CA 1
ATOM 2211 C C . LYS A 1 273 ? 5.439 1.952 -5.695 1.00 76.75 273 LYS A C 1
ATOM 2213 O O . LYS A 1 273 ? 4.711 2.212 -4.747 1.00 76.75 273 LYS A O 1
ATOM 2218 N N . ALA A 1 274 ? 6.622 2.538 -5.862 1.00 78.06 274 ALA A N 1
ATOM 2219 C CA . ALA A 1 274 ? 7.149 3.513 -4.911 1.00 78.06 274 ALA A CA 1
ATOM 2220 C C . ALA A 1 274 ? 6.244 4.755 -4.800 1.00 78.06 274 ALA A C 1
ATOM 2222 O O . ALA A 1 274 ? 6.013 5.259 -3.707 1.00 78.06 274 ALA A O 1
ATOM 2223 N N . ASN A 1 275 ? 5.660 5.230 -5.906 1.00 82.12 275 ASN A N 1
ATOM 2224 C CA . ASN A 1 275 ? 4.682 6.321 -5.849 1.00 82.12 275 ASN A CA 1
ATOM 2225 C C . ASN A 1 275 ? 3.365 5.911 -5.175 1.00 82.12 275 ASN A C 1
ATOM 2227 O O . ASN A 1 275 ? 2.763 6.734 -4.485 1.00 82.12 275 ASN A O 1
ATOM 2231 N N . ASP A 1 276 ? 2.919 4.669 -5.362 1.00 76.56 276 ASP A N 1
ATOM 2232 C CA . ASP A 1 276 ? 1.734 4.143 -4.690 1.00 76.56 276 ASP A CA 1
ATOM 2233 C C . ASP A 1 276 ? 1.935 4.095 -3.172 1.00 76.56 276 ASP A C 1
ATOM 2235 O O . ASP A 1 276 ? 1.071 4.602 -2.456 1.00 76.56 276 ASP A O 1
ATOM 2239 N N . GLU A 1 277 ? 3.082 3.595 -2.702 1.00 79.56 277 GLU A N 1
ATOM 2240 C CA . GLU A 1 277 ? 3.448 3.589 -1.279 1.00 79.56 277 GLU A CA 1
ATOM 2241 C C . GLU A 1 277 ? 3.583 5.003 -0.720 1.00 79.56 277 GLU A C 1
ATOM 2243 O O . GLU A 1 277 ? 2.947 5.346 0.279 1.00 79.56 277 GLU A O 1
ATOM 2248 N N . LYS A 1 278 ? 4.322 5.881 -1.413 1.00 81.62 278 LYS A N 1
ATOM 2249 C CA . LYS A 1 278 ? 4.418 7.307 -1.062 1.00 81.62 278 LYS A CA 1
ATOM 2250 C C . LYS A 1 278 ? 3.032 7.919 -0.860 1.00 81.62 278 LYS A C 1
ATOM 2252 O O . LYS A 1 278 ? 2.805 8.642 0.111 1.00 81.62 278 LYS A O 1
ATOM 2257 N N . TYR A 1 279 ? 2.109 7.647 -1.781 1.00 78.56 279 TYR A N 1
ATOM 2258 C CA . TYR A 1 279 ? 0.749 8.158 -1.696 1.00 78.56 279 TYR A CA 1
ATOM 2259 C C . TYR A 1 279 ? -0.009 7.555 -0.506 1.00 78.56 279 TYR A C 1
ATOM 2261 O O . TYR A 1 279 ? -0.675 8.303 0.209 1.00 78.56 279 TYR A O 1
ATOM 2269 N N . SER A 1 280 ? 0.132 6.252 -0.238 1.00 75.94 280 SER A N 1
ATOM 2270 C CA . SER A 1 280 ? -0.452 5.587 0.939 1.00 75.94 280 SER A CA 1
ATOM 2271 C C . SER A 1 280 ? 0.015 6.204 2.252 1.00 75.94 280 SER A C 1
ATOM 2273 O O . SER A 1 280 ? -0.811 6.526 3.107 1.00 75.94 280 SER A O 1
ATOM 2275 N N . TYR A 1 281 ? 1.309 6.489 2.394 1.00 73.56 281 TYR A N 1
ATOM 2276 C CA . TYR A 1 281 ? 1.821 7.210 3.562 1.00 73.56 281 TYR A CA 1
ATOM 2277 C C . TYR A 1 281 ? 1.321 8.661 3.630 1.00 73.56 281 TYR A C 1
ATOM 2279 O O . TYR A 1 281 ? 0.962 9.124 4.708 1.00 73.56 281 TYR A O 1
ATOM 2287 N N . SER A 1 282 ? 1.196 9.365 2.499 1.00 73.44 282 SER A N 1
ATOM 2288 C CA . SER A 1 282 ? 0.658 10.740 2.479 1.00 73.44 282 SER A CA 1
ATOM 2289 C C . SER A 1 282 ? -0.824 10.836 2.859 1.00 73.44 282 SER A C 1
ATOM 2291 O O . SER A 1 282 ? -1.282 11.860 3.357 1.00 73.44 282 SER A O 1
ATOM 2293 N N . ILE A 1 283 ? -1.603 9.785 2.601 1.00 68.00 283 ILE A N 1
ATOM 2294 C CA . ILE A 1 283 ? -2.994 9.692 3.043 1.00 68.00 283 ILE A CA 1
ATOM 2295 C C . ILE A 1 283 ? -3.033 9.327 4.521 1.00 68.00 283 ILE A C 1
ATOM 2297 O O . ILE A 1 283 ? -3.798 9.910 5.284 1.00 68.00 283 ILE A O 1
ATOM 2301 N N . GLN A 1 284 ? -2.172 8.404 4.939 1.00 68.88 284 GLN A N 1
ATOM 2302 C CA . GLN A 1 284 ? -2.061 7.988 6.323 1.00 68.88 284 GLN A CA 1
ATOM 2303 C C . GLN A 1 284 ? -1.787 9.168 7.274 1.00 68.88 284 GLN A C 1
ATOM 2305 O O . GLN A 1 284 ? -2.382 9.215 8.353 1.00 68.88 284 GLN A O 1
ATOM 2310 N N . THR A 1 285 ? -0.942 10.127 6.876 1.00 64.56 285 THR A N 1
ATOM 2311 C CA . THR A 1 285 ? -0.647 11.337 7.667 1.00 64.56 285 THR A CA 1
ATOM 2312 C C . THR A 1 285 ? -1.856 12.259 7.828 1.00 64.56 285 THR A C 1
ATOM 2314 O O . THR A 1 285 ? -2.006 12.866 8.884 1.00 64.56 285 THR A O 1
ATOM 2317 N N . LYS A 1 286 ? -2.785 12.311 6.858 1.00 68.31 286 LYS A N 1
ATOM 2318 C CA . LYS A 1 286 ? -4.034 13.098 6.977 1.00 68.31 286 LYS A CA 1
ATOM 2319 C C . LYS A 1 286 ? -4.956 12.613 8.094 1.00 68.31 286 LYS A C 1
ATOM 2321 O O . LYS A 1 286 ? -5.821 13.362 8.536 1.00 68.31 286 LYS A O 1
ATOM 2326 N N . PHE A 1 287 ? -4.809 11.360 8.518 1.00 64.75 287 PHE A N 1
ATOM 2327 C CA . PHE A 1 287 ? -5.680 10.725 9.508 1.00 64.75 287 PHE A CA 1
ATOM 2328 C C . PHE A 1 287 ? -5.024 10.576 10.888 1.00 64.75 287 PHE A C 1
ATOM 2330 O O . PHE A 1 287 ? -5.551 9.862 11.745 1.00 64.75 287 PHE A O 1
ATOM 2337 N N . ARG A 1 288 ? -3.885 11.245 11.103 1.00 64.88 288 ARG A N 1
ATOM 2338 C CA . ARG A 1 288 ? -3.159 11.310 12.378 1.00 64.88 288 ARG A CA 1
ATOM 2339 C C . ARG A 1 288 ? -3.182 12.711 12.969 1.00 64.88 288 ARG A C 1
ATOM 2341 O O . ARG A 1 288 ? -3.426 13.686 12.263 1.00 64.88 288 ARG A O 1
ATOM 2348 N N . ASP A 1 289 ? -2.858 12.795 14.254 1.00 61.00 289 ASP A N 1
ATOM 2349 C CA . ASP A 1 289 ? -2.549 14.070 14.890 1.00 61.00 289 ASP A CA 1
ATOM 2350 C C . ASP A 1 289 ? -1.183 14.579 14.423 1.00 61.00 289 ASP A C 1
ATOM 2352 O O . ASP A 1 289 ? -0.214 13.822 14.346 1.00 61.00 289 ASP A O 1
ATOM 2356 N N . LYS A 1 290 ? -1.106 15.882 14.132 1.00 58.78 290 LYS A N 1
ATOM 2357 C CA . LYS A 1 290 ? 0.105 16.548 13.619 1.00 58.78 290 LYS A CA 1
ATOM 2358 C C . LYS A 1 290 ? 1.304 16.479 14.575 1.00 58.78 290 LYS A C 1
ATOM 2360 O O . LYS A 1 290 ? 2.427 16.686 14.138 1.00 58.78 290 LYS A O 1
ATOM 2365 N N . SER A 1 291 ? 1.067 16.223 15.861 1.00 53.31 291 SER A N 1
ATOM 2366 C CA . SER A 1 291 ? 2.095 16.128 16.902 1.00 53.31 291 SER A CA 1
ATOM 2367 C C . SER A 1 291 ? 2.758 14.749 16.998 1.00 53.31 291 SER A C 1
ATOM 2369 O O . SER A 1 291 ? 3.784 14.624 17.659 1.00 53.31 291 SER A O 1
ATOM 2371 N N . ASP A 1 292 ? 2.210 13.717 16.345 1.00 53.12 292 ASP A N 1
ATOM 2372 C CA . ASP A 1 292 ? 2.702 12.336 16.436 1.00 53.12 292 ASP A CA 1
ATOM 2373 C C . ASP A 1 292 ? 3.581 12.000 15.218 1.00 53.12 292 ASP A C 1
ATOM 2375 O O . ASP A 1 292 ? 3.257 11.179 14.352 1.00 53.12 292 ASP A O 1
ATOM 2379 N N . ILE A 1 293 ? 4.698 12.721 15.138 1.00 50.69 293 ILE A N 1
ATOM 2380 C CA . ILE A 1 293 ? 5.720 12.576 14.102 1.00 50.69 293 ILE A CA 1
ATOM 2381 C C . ILE A 1 293 ? 6.467 11.269 14.353 1.00 50.69 293 ILE A C 1
ATOM 2383 O O . ILE A 1 293 ? 6.991 11.024 15.441 1.00 50.69 293 ILE A O 1
ATOM 2387 N N . THR A 1 294 ? 6.510 10.400 13.347 1.00 51.84 294 THR A N 1
ATOM 2388 C CA . THR A 1 294 ? 7.071 9.048 13.490 1.00 51.84 294 THR A CA 1
ATOM 2389 C C . THR A 1 294 ? 7.981 8.697 12.325 1.00 51.84 294 THR A C 1
ATOM 2391 O O . THR A 1 294 ? 7.954 9.327 11.271 1.00 51.84 294 THR A O 1
ATOM 2394 N N . ALA A 1 295 ? 8.703 7.586 12.471 1.00 49.25 295 ALA A N 1
ATOM 2395 C CA . ALA A 1 295 ? 9.369 6.816 11.417 1.00 49.25 295 ALA A CA 1
ATOM 2396 C C . ALA A 1 295 ? 8.638 6.733 10.054 1.00 49.25 295 ALA A C 1
ATOM 2398 O O . ALA A 1 295 ? 9.252 6.442 9.034 1.00 49.25 295 ALA A O 1
ATOM 2399 N N . ARG A 1 296 ? 7.322 6.970 10.011 1.00 52.44 296 ARG A N 1
ATOM 2400 C CA . ARG A 1 296 ? 6.480 6.873 8.813 1.00 52.44 296 ARG A CA 1
ATOM 2401 C C . ARG A 1 296 ? 6.446 8.154 7.959 1.00 52.44 296 ARG A C 1
ATOM 2403 O O . ARG A 1 296 ? 6.203 8.045 6.761 1.00 52.44 296 ARG A O 1
ATOM 2410 N N . ASP A 1 297 ? 6.776 9.328 8.503 1.00 54.72 297 ASP A N 1
ATOM 2411 C CA . ASP A 1 297 ? 7.008 10.541 7.684 1.00 54.72 297 ASP A CA 1
ATOM 2412 C C . ASP A 1 297 ? 8.290 10.401 6.854 1.00 54.72 297 ASP A C 1
ATOM 2414 O O . ASP A 1 297 ? 8.413 10.893 5.727 1.00 54.72 297 ASP A O 1
ATOM 2418 N N . TYR A 1 298 ? 9.220 9.610 7.386 1.00 66.38 298 TYR A N 1
ATOM 2419 C CA . TYR A 1 298 ? 10.397 9.160 6.678 1.00 66.38 298 TYR A CA 1
ATOM 2420 C C . TYR A 1 298 ? 10.045 8.197 5.535 1.00 66.38 298 TYR A C 1
ATOM 2422 O O . TYR A 1 298 ? 10.596 8.334 4.445 1.00 66.38 298 TYR A O 1
ATOM 2430 N N . ALA A 1 299 ? 9.092 7.278 5.733 1.00 72.38 299 ALA A N 1
ATOM 2431 C CA . ALA A 1 299 ? 8.660 6.343 4.690 1.00 72.38 299 ALA A CA 1
ATOM 2432 C C . ALA A 1 299 ? 8.161 7.086 3.436 1.00 72.38 299 ALA A C 1
ATOM 2434 O O . ALA A 1 299 ? 8.593 6.790 2.326 1.00 72.38 299 ALA A O 1
ATOM 2435 N N . GLY A 1 300 ? 7.350 8.139 3.588 1.00 74.62 300 GLY A N 1
ATOM 2436 C CA . GLY A 1 300 ? 6.915 8.960 2.448 1.00 74.62 300 GLY A CA 1
ATOM 2437 C C . GLY A 1 300 ? 8.075 9.608 1.668 1.00 74.62 300 GLY A C 1
ATOM 2438 O O . GLY A 1 300 ? 8.059 9.637 0.432 1.00 74.62 300 GLY A O 1
ATOM 2439 N N . ARG A 1 301 ? 9.105 10.101 2.372 1.00 76.50 301 ARG A N 1
ATOM 2440 C CA . ARG A 1 301 ? 10.322 10.672 1.762 1.00 76.50 301 ARG A CA 1
ATOM 2441 C C . ARG A 1 301 ? 11.188 9.601 1.102 1.00 76.50 301 ARG A C 1
ATOM 2443 O O . ARG A 1 301 ? 11.605 9.794 -0.038 1.00 76.50 301 ARG A O 1
ATOM 2450 N N . LEU A 1 302 ? 11.377 8.463 1.766 1.00 79.38 302 LEU A N 1
ATOM 2451 C CA . LEU A 1 302 ? 12.042 7.276 1.235 1.00 79.38 302 LEU A CA 1
ATOM 2452 C C . LEU A 1 302 ? 11.420 6.860 -0.094 1.00 79.38 302 LEU A C 1
ATOM 2454 O O . LEU A 1 302 ? 12.097 6.836 -1.118 1.00 79.38 302 LEU A O 1
ATOM 2458 N N . TYR A 1 303 ? 10.113 6.620 -0.102 1.00 82.00 303 TYR A N 1
ATOM 2459 C CA . TYR A 1 303 ? 9.397 6.210 -1.299 1.00 82.00 303 TYR A CA 1
ATOM 2460 C C . TYR A 1 303 ? 9.456 7.266 -2.408 1.00 82.00 303 TYR A C 1
ATOM 2462 O O . TYR A 1 303 ? 9.478 6.931 -3.594 1.00 82.00 303 TYR A O 1
ATOM 2470 N N . SER A 1 304 ? 9.571 8.547 -2.046 1.00 85.69 304 SER A N 1
ATOM 2471 C CA . SER A 1 304 ? 9.854 9.612 -3.006 1.00 85.69 304 SER A CA 1
ATOM 2472 C C . SER A 1 304 ? 11.263 9.517 -3.605 1.00 85.69 304 SER A C 1
ATOM 2474 O O . SER A 1 304 ? 11.399 9.697 -4.816 1.00 85.69 304 SER A O 1
ATOM 2476 N N . GLU A 1 305 ? 12.301 9.240 -2.812 1.00 85.81 305 GLU A N 1
ATOM 2477 C CA . GLU A 1 305 ? 13.661 9.019 -3.328 1.00 85.81 305 GLU A CA 1
ATOM 2478 C C . GLU A 1 305 ? 13.763 7.734 -4.152 1.00 85.81 305 GLU A C 1
ATOM 2480 O O . GLU A 1 305 ? 14.349 7.754 -5.230 1.00 85.81 305 GLU A O 1
ATOM 2485 N N . MET A 1 306 ? 13.110 6.650 -3.730 1.00 83.94 306 MET A N 1
ATOM 2486 C CA . MET A 1 306 ? 13.022 5.405 -4.500 1.00 83.94 306 MET A CA 1
ATOM 2487 C C . MET A 1 306 ? 12.358 5.637 -5.858 1.00 83.94 306 MET A C 1
ATOM 2489 O O . MET A 1 306 ? 12.887 5.233 -6.891 1.00 83.94 306 MET A O 1
ATOM 2493 N N . ALA A 1 307 ? 11.231 6.355 -5.893 1.00 86.31 307 ALA A N 1
ATOM 2494 C CA . ALA A 1 307 ? 10.567 6.697 -7.147 1.00 86.31 307 ALA A CA 1
ATOM 2495 C C . ALA A 1 307 ? 11.467 7.537 -8.071 1.00 86.31 307 ALA A C 1
ATOM 2497 O O . ALA A 1 307 ? 11.463 7.327 -9.286 1.00 86.31 307 ALA A O 1
ATOM 2498 N N . ARG A 1 308 ? 12.248 8.476 -7.515 1.00 89.50 308 ARG A N 1
ATOM 2499 C CA . ARG A 1 308 ? 13.222 9.269 -8.283 1.00 89.50 308 ARG A CA 1
ATOM 2500 C C . ARG A 1 308 ? 14.376 8.406 -8.791 1.00 89.50 308 ARG A C 1
ATOM 2502 O O . ARG A 1 308 ? 14.806 8.615 -9.923 1.00 89.50 308 ARG A O 1
ATOM 2509 N N . PHE A 1 309 ? 14.862 7.464 -7.989 1.00 88.81 309 PHE A N 1
ATOM 2510 C CA . PHE A 1 309 ? 15.903 6.514 -8.372 1.00 88.81 309 PHE A CA 1
ATOM 2511 C C . PHE A 1 309 ? 15.439 5.648 -9.545 1.00 88.81 309 PHE A C 1
ATOM 2513 O O . PHE A 1 309 ? 16.050 5.675 -10.612 1.00 88.81 309 PHE A O 1
ATOM 2520 N N . PHE A 1 310 ? 14.293 4.980 -9.416 1.00 83.88 310 PHE A N 1
ATOM 2521 C CA . PHE A 1 310 ? 13.749 4.148 -10.488 1.00 83.88 310 PHE A CA 1
ATOM 2522 C C . PHE A 1 310 ? 13.457 4.954 -11.765 1.00 83.88 310 PHE A C 1
ATOM 2524 O O . PHE A 1 310 ? 13.726 4.486 -12.870 1.00 83.88 310 PHE A O 1
ATOM 2531 N N . ALA A 1 311 ? 12.997 6.204 -11.637 1.00 87.38 311 ALA A N 1
ATOM 2532 C CA . ALA A 1 311 ? 12.845 7.102 -12.781 1.00 87.38 311 ALA A CA 1
ATOM 2533 C C . ALA A 1 311 ? 14.183 7.409 -13.479 1.00 87.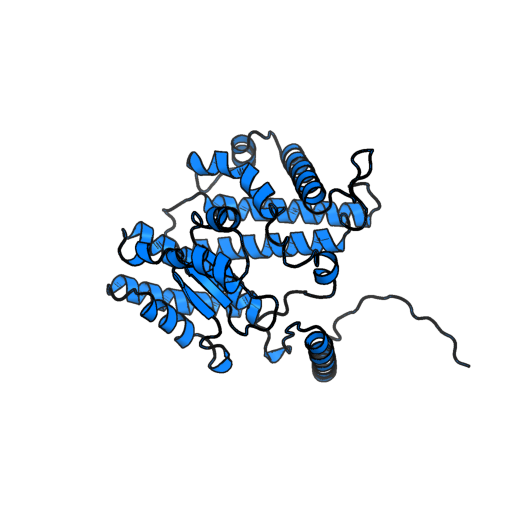38 311 ALA A C 1
ATOM 2535 O O . ALA A 1 311 ? 14.225 7.443 -14.709 1.00 87.38 311 ALA A O 1
ATOM 2536 N N . SER A 1 312 ? 15.267 7.633 -12.724 1.00 87.69 312 SER A N 1
ATOM 2537 C CA . SER A 1 312 ? 16.590 7.856 -13.322 1.00 87.69 312 SER A CA 1
ATOM 2538 C C . SER A 1 312 ? 17.127 6.618 -14.034 1.00 87.69 312 SER A C 1
ATOM 2540 O O . SER A 1 312 ? 17.648 6.764 -15.134 1.00 87.69 312 SER A O 1
ATOM 2542 N N . MET A 1 313 ? 16.920 5.419 -13.482 1.00 83.00 313 MET A N 1
ATOM 2543 C CA . MET A 1 313 ? 17.354 4.161 -14.108 1.00 83.00 313 MET A CA 1
ATOM 2544 C C . MET A 1 313 ? 16.602 3.902 -15.421 1.00 83.00 313 MET A C 1
ATOM 2546 O O . MET A 1 313 ? 17.213 3.641 -16.453 1.00 83.00 313 MET A O 1
ATOM 2550 N N . SER A 1 314 ? 15.275 4.081 -15.422 1.00 80.38 314 SER A N 1
ATOM 2551 C CA . SER A 1 314 ? 14.446 4.002 -16.638 1.00 80.38 314 SER A CA 1
ATOM 2552 C C . SER A 1 314 ? 14.910 4.991 -17.722 1.00 80.38 314 SER A C 1
ATOM 2554 O O . SER A 1 314 ? 15.030 4.643 -18.903 1.00 80.38 314 SER A O 1
ATOM 2556 N N . LYS A 1 315 ? 15.248 6.226 -17.324 1.00 85.69 315 LYS A N 1
ATOM 2557 C CA . LYS A 1 315 ? 15.761 7.257 -18.238 1.00 85.69 315 LYS A CA 1
ATOM 2558 C C . LYS A 1 315 ? 17.149 6.915 -18.793 1.00 85.69 315 LYS A C 1
ATOM 2560 O O . LYS A 1 315 ? 17.368 7.144 -19.979 1.00 85.69 315 LYS A O 1
ATOM 2565 N N . ALA A 1 316 ? 18.049 6.383 -17.968 1.00 81.75 316 ALA A N 1
ATOM 2566 C CA . ALA A 1 316 ? 19.387 5.952 -18.378 1.00 81.75 316 ALA A CA 1
ATOM 2567 C C . ALA A 1 316 ? 19.305 4.843 -19.441 1.00 81.75 316 ALA A C 1
ATOM 2569 O O . ALA A 1 316 ? 19.868 4.980 -20.527 1.00 81.75 316 ALA A O 1
ATOM 2570 N N . LEU A 1 317 ? 18.470 3.822 -19.209 1.00 76.19 317 LEU A N 1
ATOM 2571 C CA . LEU A 1 317 ? 18.234 2.749 -20.185 1.00 76.19 317 LEU A CA 1
ATOM 2572 C C . LEU A 1 317 ? 17.645 3.257 -21.504 1.00 76.19 317 LEU A C 1
ATOM 2574 O O . LEU A 1 317 ? 18.022 2.783 -22.570 1.00 76.19 317 LEU A O 1
ATOM 2578 N N . THR A 1 318 ? 16.755 4.252 -21.452 1.00 76.94 318 THR A N 1
ATOM 2579 C CA . THR A 1 318 ? 16.187 4.873 -22.665 1.00 76.94 318 THR A CA 1
ATOM 2580 C C . THR A 1 318 ? 17.270 5.532 -23.530 1.00 76.94 318 THR A C 1
ATOM 2582 O O . THR A 1 318 ? 17.116 5.635 -24.742 1.00 76.94 318 THR A O 1
ATOM 2585 N N . LYS A 1 319 ? 18.375 5.965 -22.917 1.00 77.50 319 LYS A N 1
ATOM 2586 C CA . LYS A 1 319 ? 19.521 6.578 -23.597 1.00 77.50 319 LYS A CA 1
ATOM 2587 C C . LYS A 1 319 ? 20.628 5.582 -23.964 1.00 77.50 319 LYS A C 1
ATOM 2589 O O . LYS A 1 319 ? 21.654 6.005 -24.484 1.00 77.50 319 LYS A O 1
ATOM 2594 N N . GLY A 1 320 ? 20.448 4.290 -23.679 1.00 72.31 320 GLY A N 1
ATOM 2595 C CA . GLY A 1 320 ? 21.486 3.272 -23.868 1.00 72.31 320 GLY A CA 1
ATOM 2596 C C . GLY A 1 320 ? 22.644 3.365 -22.868 1.00 72.31 320 GLY A C 1
ATOM 2597 O O . GLY A 1 320 ? 23.697 2.775 -23.100 1.00 72.31 320 GLY A O 1
ATOM 2598 N N . GLU A 1 321 ? 22.477 4.105 -21.768 1.00 75.94 321 GLU A N 1
ATOM 2599 C CA . GLU A 1 321 ? 23.474 4.175 -20.698 1.00 75.94 321 GLU A CA 1
ATOM 2600 C C . GLU A 1 321 ? 23.512 2.834 -19.940 1.00 75.94 321 GLU A C 1
ATOM 2602 O O . GLU A 1 321 ? 22.480 2.185 -19.748 1.00 75.94 321 GLU A O 1
ATOM 2607 N N . GLN A 1 322 ? 24.703 2.412 -19.503 1.00 64.56 322 GLN A N 1
ATOM 2608 C CA . GLN A 1 322 ? 24.833 1.256 -18.612 1.00 64.56 322 GLN A CA 1
ATOM 2609 C C . GLN A 1 322 ? 24.358 1.624 -17.204 1.00 64.56 322 GLN A C 1
ATOM 2611 O O . GLN A 1 322 ? 24.625 2.724 -16.716 1.00 64.56 322 GLN A O 1
ATOM 2616 N N . VAL A 1 323 ? 23.647 0.688 -16.575 1.00 59.56 323 VAL A N 1
ATOM 2617 C CA . VAL A 1 323 ? 22.912 0.862 -15.318 1.00 59.56 323 VAL A CA 1
ATOM 2618 C C . VAL A 1 323 ? 23.453 -0.053 -14.227 1.00 59.56 323 VAL A C 1
ATOM 2620 O O . VAL A 1 323 ? 23.694 -1.243 -14.527 1.00 59.56 323 VAL A O 1
#

Secondary structure (DSSP, 8-state):
--------------TT-HHHHHHHHHHHHHHHHTTT-----TTTPPPHHHHHHHHHHHHHHHHHHHHTT---HHHHHHHHHHHS-GGGTTSEEEEEGGGHHHHHHHHH---HHHHHTTTT-SEEEE--SSS---EEEEE-GGGGGS-HHHHHHHHHHHHHHHHHHHHHHHS----SSGGGTS-S-GGGTTS--HHHHHHHTTHHHHTT---TT--HHHHHHHTT-SSHHHHHHHHHHHHHHHHHHH-GGGB-TTSPBPTTTSSHHHHHHHHHHHHHHHHHHHHHHHTS-TT---HHHHHHHHHHHHHHHHHHHHHHHHTT---

Sequence (323 aa):
MISGGYNNNSVSFGLNNPQAALYRASQLKEAYAKKGISYLMPNEVWSNSKISETLTKINKYLKFLDEKNFLSKDTIQNAVNMVLPVHAQNKILIKDLANLQNDLVKEKGYTVEQAKKWANVGGLNFNPINNKETNEIYLKLADINGTERQRKYLRSTLIHELQHALKGRFQNITTSNVYNISNVPMNERFKPSVFHDFESLFYPCINKGIPSDLSNEEFYGRLGVKNKKELYKKFVDKYREAVEIASPNDVRSDGKISSKYINKDCFDYMRKKANDEKYSYSIQTKFRDKSDITARDYAGRLYSEMARFFASMSKALTKGEQV